Protein AF-A0A2U0S498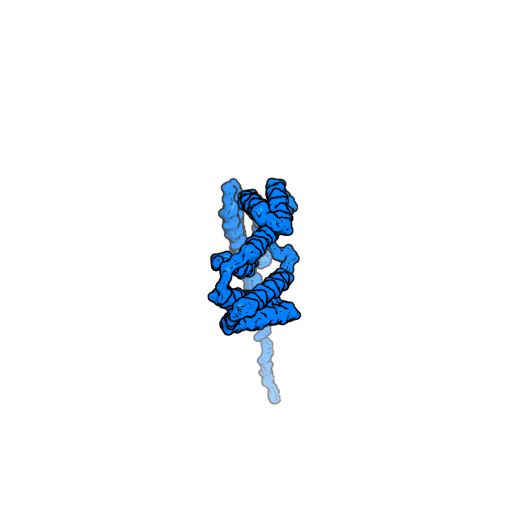-F1 (afdb_monomer_lite)

Foldseek 3Di:
DPPVCVVLVVVVVVLVPVPDDDDDDPDDDPLNVLLVLLVVLLVVLVVLLVVLVVLVVVCVVVVHDQDPLLVVLQVQLVVLSVVLVVCSVVSVSVSSNVSSVSSSVSSVSSVVSSVVRDPDDDDPVRVLVSLLVVLVVLLVVLVVVLVVQVVVLVVLVVVVDDSVVVVVLSVVLVVLSVQLVVCSVVSNSVSSVVSSVVSVVSVVVSVVVVVVSVLVVLLVVLVVVLVVLVVVLVVVLVCLVPDPQDDPVLSVQLNVLSVQLVVLSVVLVVCSVVSNSVSSVVSNVSSVVSNVRSVVSVVVSVVVVVVPPPDDDDDDDDDDDDDD

Secondary structure (DSSP, 8-state):
--HHHHHHHHHHHHHHGGG---S--SS--HHHHHHHHHHHHHHHHHHHHHHHHHHHHHHHHTTPPPPHHHHHHHHHHHHHHHHHHHHHHTT-HHHHHHHHHHHHHHHHHHHHHHHTT---PPPHHHHHHHHHHHHHHHHHHHHHHHHHHHHHHHHHHHTT---HHHHHHHHHHHHHHHHHHHHHHTT-HHHHHHHHHHHHHHHHHHHHHHHHHHHHHHHHHHHHHHHHHHHHHHHHHHHHHH-SSS-HHHHHHHHHHHHHHHHHHHHHHHHHHTT-HHHHHHHHHHHHHHHHHHHHHHHHHHHHHHHSTTS-------PPPP--

Sequence (324 aa):
MITKKVAITVLLALVLSTSFTVLNPTLATAPDLQKQKAETMLDIIEDNNMTVTLAFSRLCEQNLTVPDDAQTAYSQGLTHAKEAASLMDQEKFDEACIEAVDAMQKFEEALRLLDAVLPVEPTQTEVTAEQAISLKANITRALQYLERLENLTAKADAAGYNTVALETRLEEVKKHLETATRKLYALNFEGATEEFCVAKILLDELTQLFVRLSNLVTESNTERYLQEAELRVSAAKENIALSATLTPDAKEDAIRALNNSELSLANARDRMEDSNVDEAIEELEEAKKWEEESDRAIAAVNDTSTSVASTDENSIRAKPVASN

pLDDT: mean 82.05, std 19.42, range [29.2, 98.44]

Radius of gyration: 32.9 Å; chains: 1; bounding box: 69×43×120 Å

Structure (mmCIF, N/CA/C/O backbone):
data_AF-A0A2U0S498-F1
#
_entry.id   AF-A0A2U0S498-F1
#
loop_
_atom_site.group_PDB
_atom_site.id
_atom_site.type_symbol
_atom_site.label_atom_id
_atom_site.label_alt_id
_atom_site.label_comp_id
_atom_site.label_asym_id
_atom_site.label_entity_id
_atom_site.label_seq_id
_atom_site.pdbx_PDB_ins_code
_atom_site.Cartn_x
_atom_site.Cartn_y
_atom_site.Cartn_z
_atom_site.occupancy
_atom_site.B_iso_or_equiv
_atom_site.auth_seq_id
_atom_site.auth_comp_id
_atom_site.auth_asym_id
_atom_site.auth_atom_id
_atom_site.pdbx_PDB_model_num
ATOM 1 N N . MET A 1 1 ? 24.067 12.422 -19.869 1.00 39.03 1 MET A N 1
ATOM 2 C CA . MET A 1 1 ? 24.875 12.749 -18.664 1.00 39.03 1 MET A CA 1
ATOM 3 C C . MET A 1 1 ? 24.057 12.906 -17.375 1.00 39.03 1 MET A C 1
ATOM 5 O O . MET A 1 1 ? 24.593 12.616 -16.316 1.00 39.03 1 MET A O 1
ATOM 9 N N . ILE A 1 2 ? 22.782 13.323 -17.431 1.00 29.20 2 ILE A N 1
ATOM 10 C CA . ILE A 1 2 ? 21.896 13.433 -16.248 1.00 29.20 2 ILE A CA 1
ATOM 11 C C . ILE A 1 2 ? 21.135 12.116 -15.957 1.00 29.20 2 ILE A C 1
ATOM 13 O O . ILE A 1 2 ? 20.726 11.885 -14.829 1.00 29.20 2 ILE A O 1
ATOM 17 N N . THR A 1 3 ? 21.006 11.204 -16.927 1.00 36.28 3 THR A N 1
ATOM 18 C CA . THR A 1 3 ? 20.062 10.066 -16.891 1.00 36.28 3 THR A CA 1
ATOM 19 C C . THR A 1 3 ? 20.605 8.749 -16.323 1.00 36.28 3 THR A C 1
ATOM 21 O O . THR A 1 3 ? 19.871 8.089 -15.592 1.00 36.28 3 THR A O 1
ATOM 24 N N . LYS A 1 4 ? 21.891 8.410 -16.511 1.00 40.09 4 LYS A N 1
ATOM 25 C CA . LYS A 1 4 ? 22.512 7.236 -15.855 1.00 40.09 4 LYS A CA 1
ATOM 26 C C . LYS A 1 4 ? 22.493 7.334 -14.321 1.00 40.09 4 LYS A C 1
ATOM 28 O O . LYS A 1 4 ? 22.236 6.348 -13.640 1.00 40.09 4 LYS A O 1
ATOM 33 N N . LYS A 1 5 ? 22.660 8.553 -13.785 1.00 37.31 5 LYS A N 1
ATOM 34 C CA . LYS A 1 5 ? 22.490 8.853 -12.352 1.00 37.31 5 LYS A CA 1
ATOM 35 C C . LYS A 1 5 ? 21.058 8.592 -11.885 1.00 37.31 5 LYS A C 1
ATOM 37 O O . LYS A 1 5 ? 20.865 8.122 -10.775 1.00 37.31 5 LYS A O 1
ATOM 42 N N . VAL A 1 6 ? 20.051 8.846 -12.724 1.00 32.22 6 VAL A N 1
ATOM 43 C CA . VAL A 1 6 ? 18.638 8.648 -12.367 1.00 32.22 6 VAL A CA 1
ATOM 44 C C . VAL A 1 6 ? 18.292 7.163 -12.273 1.00 32.22 6 VAL A C 1
ATOM 46 O O . VAL A 1 6 ? 17.571 6.798 -11.360 1.00 32.22 6 VAL A O 1
ATOM 49 N N . ALA A 1 7 ? 18.832 6.287 -13.125 1.00 36.12 7 ALA A N 1
ATOM 50 C CA . ALA A 1 7 ? 18.521 4.854 -13.064 1.00 36.12 7 ALA A CA 1
ATOM 51 C C . ALA A 1 7 ? 19.013 4.187 -11.763 1.00 36.12 7 ALA A C 1
ATOM 53 O O . ALA A 1 7 ? 18.262 3.435 -11.143 1.00 36.12 7 ALA A O 1
ATOM 54 N N . ILE A 1 8 ? 20.227 4.523 -11.310 1.00 38.25 8 ILE A N 1
ATOM 55 C CA . ILE A 1 8 ? 20.822 3.960 -10.086 1.00 38.25 8 ILE A CA 1
ATOM 56 C C . ILE A 1 8 ? 20.278 4.657 -8.827 1.00 38.25 8 ILE A C 1
ATOM 58 O O . ILE A 1 8 ? 19.900 3.980 -7.874 1.00 38.25 8 ILE A O 1
ATOM 62 N N . THR A 1 9 ? 20.073 5.984 -8.857 1.00 35.44 9 THR A N 1
ATOM 63 C CA . THR A 1 9 ? 19.406 6.711 -7.752 1.00 35.44 9 THR A CA 1
ATOM 64 C C . THR A 1 9 ? 17.946 6.263 -7.574 1.00 35.44 9 THR A C 1
ATOM 66 O O . THR A 1 9 ? 17.457 6.197 -6.450 1.00 35.44 9 THR A O 1
ATOM 69 N N . VAL A 1 10 ? 17.239 5.904 -8.657 1.00 36.91 10 VAL A N 1
ATOM 70 C CA . VAL A 1 10 ? 15.873 5.347 -8.596 1.00 36.91 10 VAL A CA 1
ATOM 71 C C . VAL A 1 10 ? 15.870 3.914 -8.057 1.00 36.91 10 VAL A C 1
ATOM 73 O O . VAL A 1 10 ? 14.926 3.555 -7.359 1.00 36.91 10 VAL A O 1
ATOM 76 N N . LEU A 1 11 ? 16.913 3.113 -8.309 1.00 38.03 11 LEU A N 1
ATOM 77 C CA . LEU A 1 11 ? 17.064 1.779 -7.712 1.00 38.03 11 LEU A CA 1
ATOM 78 C C . LEU A 1 11 ? 17.371 1.861 -6.204 1.00 38.03 11 LEU A C 1
ATOM 80 O O . LEU A 1 11 ? 16.757 1.145 -5.417 1.00 38.03 11 LEU A O 1
ATOM 84 N N . LEU A 1 12 ? 18.235 2.795 -5.784 1.00 34.41 12 LEU A N 1
ATOM 85 C CA . LEU A 1 12 ? 18.514 3.075 -4.368 1.00 34.41 12 LEU A CA 1
ATOM 86 C C . LEU A 1 12 ? 17.274 3.631 -3.635 1.00 34.41 12 LEU A C 1
ATOM 88 O O . LEU A 1 12 ? 16.996 3.256 -2.496 1.00 34.41 12 LEU A O 1
ATOM 92 N N . ALA A 1 13 ? 16.477 4.479 -4.298 1.00 35.72 13 ALA A N 1
ATOM 93 C CA . ALA A 1 13 ? 15.193 4.956 -3.774 1.00 35.72 13 ALA A CA 1
ATOM 94 C C . ALA A 1 13 ? 14.126 3.843 -3.710 1.00 35.72 13 ALA A C 1
ATOM 96 O O . ALA A 1 13 ? 13.256 3.879 -2.838 1.00 35.72 13 ALA A O 1
ATOM 97 N N . LEU A 1 14 ? 14.204 2.826 -4.579 1.00 36.66 14 LEU A N 1
ATOM 98 C CA . LEU A 1 14 ? 13.355 1.628 -4.539 1.00 36.66 14 LEU A CA 1
ATOM 99 C C . LEU A 1 14 ? 13.600 0.807 -3.261 1.00 36.66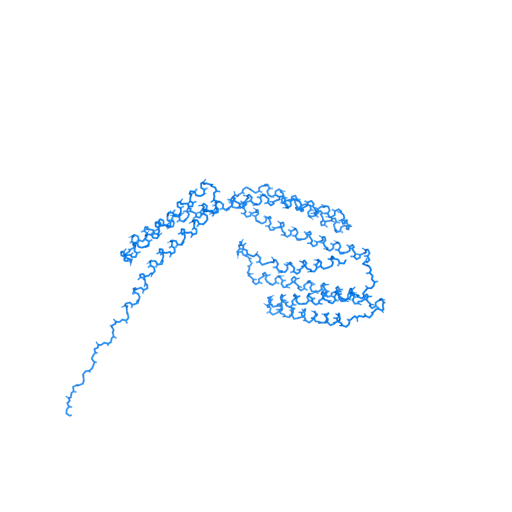 14 LEU A C 1
ATOM 101 O O . LEU A 1 14 ? 12.654 0.306 -2.666 1.00 36.66 14 LEU A O 1
ATOM 105 N N . VAL A 1 15 ? 14.855 0.723 -2.810 1.00 40.28 15 VAL A N 1
ATOM 106 C CA . VAL A 1 15 ? 15.252 -0.006 -1.592 1.00 40.28 15 VAL A CA 1
ATOM 107 C C . VAL A 1 15 ? 14.870 0.744 -0.309 1.00 40.28 15 VAL A C 1
ATOM 109 O O . VAL A 1 15 ? 14.542 0.118 0.698 1.00 40.28 15 VAL A O 1
ATOM 112 N N . LEU A 1 16 ? 14.876 2.081 -0.342 1.00 33.44 16 LEU A N 1
ATOM 113 C CA . LEU A 1 16 ? 14.523 2.931 0.805 1.00 33.44 16 LEU A CA 1
ATOM 114 C C . LEU A 1 16 ? 13.007 3.186 0.945 1.00 33.44 16 LEU A C 1
ATOM 116 O O . LEU A 1 16 ? 12.539 3.488 2.043 1.00 33.44 16 LEU A O 1
ATOM 120 N N . SER A 1 17 ? 12.224 3.046 -0.133 1.00 30.81 17 SER A N 1
ATOM 121 C CA . SER A 1 17 ? 10.770 3.306 -0.141 1.00 30.81 17 SER A CA 1
ATOM 122 C C . SER A 1 17 ? 9.892 2.100 0.219 1.00 30.81 17 SER A C 1
ATOM 124 O O . SER A 1 17 ? 8.685 2.262 0.393 1.00 30.81 17 SER A O 1
ATOM 126 N N . THR A 1 18 ? 10.463 0.910 0.435 1.00 41.03 18 THR A N 1
ATOM 127 C CA . THR A 1 18 ? 9.721 -0.262 0.948 1.00 41.03 18 THR A CA 1
ATOM 128 C C . THR A 1 18 ? 9.357 -0.168 2.439 1.00 41.03 18 THR A C 1
ATOM 130 O O . THR A 1 18 ? 8.841 -1.128 2.997 1.00 41.03 18 THR A O 1
ATOM 133 N N . SER A 1 19 ? 9.604 0.969 3.095 1.00 33.31 19 SER A N 1
ATOM 134 C CA . SER A 1 19 ? 9.416 1.153 4.544 1.00 33.31 19 SER A CA 1
ATOM 135 C C . SER A 1 19 ? 8.019 1.635 4.964 1.00 33.31 19 SER A C 1
ATOM 137 O O . SER A 1 19 ? 7.811 1.919 6.139 1.00 33.31 19 SER A O 1
ATOM 139 N N . PHE A 1 20 ? 7.043 1.723 4.057 1.00 33.81 20 PHE A N 1
ATOM 140 C CA . PHE A 1 20 ? 5.647 1.954 4.448 1.00 33.81 20 PHE A CA 1
ATOM 141 C C . PHE A 1 20 ? 4.868 0.639 4.475 1.00 33.81 20 PHE A C 1
ATOM 143 O O . PHE A 1 20 ? 4.153 0.286 3.541 1.00 33.81 20 PHE A O 1
ATOM 150 N N . THR A 1 21 ? 5.000 -0.080 5.588 1.00 32.50 21 THR A N 1
ATOM 151 C CA . THR A 1 21 ? 4.018 -1.074 6.025 1.00 32.50 21 THR A CA 1
ATOM 152 C C . THR A 1 21 ? 3.102 -0.432 7.056 1.00 32.50 21 THR A C 1
ATOM 154 O O . THR A 1 21 ? 3.460 -0.353 8.227 1.00 32.50 21 THR A O 1
ATOM 157 N N . VAL A 1 22 ? 1.901 -0.027 6.648 1.00 35.47 22 VAL A N 1
ATOM 158 C CA . VAL A 1 22 ? 0.740 -0.041 7.548 1.00 35.47 22 VAL A CA 1
ATOM 159 C C . VAL A 1 22 ? -0.468 -0.528 6.741 1.00 35.47 22 VAL A C 1
ATOM 161 O O . VAL A 1 22 ? -0.671 -0.077 5.618 1.00 35.47 22 VAL A O 1
ATOM 164 N N . LEU A 1 23 ? -1.238 -1.443 7.352 1.00 29.98 23 LEU A N 1
ATOM 165 C CA . LEU A 1 23 ? -2.542 -2.011 6.947 1.00 29.98 23 LEU A CA 1
ATOM 166 C C . LEU A 1 23 ? -2.568 -3.374 6.211 1.00 29.98 23 LEU A C 1
ATOM 168 O O . LEU A 1 23 ? -3.251 -3.532 5.204 1.00 29.98 23 LEU A O 1
ATOM 172 N N . ASN A 1 24 ? -1.884 -4.390 6.756 1.00 31.94 24 ASN A N 1
ATOM 173 C CA . ASN A 1 24 ? -2.473 -5.668 7.237 1.00 31.94 24 ASN A CA 1
ATOM 174 C C . ASN A 1 24 ? -1.390 -6.768 7.361 1.00 31.94 24 ASN A C 1
ATOM 176 O O . ASN A 1 24 ? -0.815 -7.156 6.346 1.00 31.94 24 ASN A O 1
ATOM 180 N N . PRO A 1 25 ? -1.123 -7.313 8.565 1.00 33.41 25 PRO A N 1
ATOM 181 C CA . PRO A 1 25 ? -0.009 -8.233 8.825 1.00 33.41 25 PRO A CA 1
ATOM 182 C C . PRO A 1 25 ? -0.313 -9.720 8.552 1.00 33.41 25 PRO A C 1
ATOM 184 O O . PRO A 1 25 ? 0.427 -10.595 8.996 1.00 33.41 25 PRO A O 1
ATOM 187 N N . THR A 1 26 ? -1.391 -10.062 7.853 1.00 39.69 26 THR A N 1
ATOM 188 C CA . THR A 1 26 ? -1.769 -11.464 7.638 1.00 39.69 26 THR A CA 1
ATOM 189 C C . THR A 1 26 ? -1.337 -11.952 6.254 1.00 39.69 26 THR A C 1
ATOM 191 O O . THR A 1 26 ? -2.038 -11.704 5.280 1.00 39.69 26 THR A O 1
ATOM 194 N N . LEU A 1 27 ? -0.196 -12.671 6.215 1.00 43.06 27 LEU A N 1
ATOM 195 C CA . LEU A 1 27 ? 0.190 -13.772 5.288 1.00 43.06 27 LEU A CA 1
ATOM 196 C C . LEU A 1 27 ? 1.609 -13.746 4.677 1.00 43.06 27 LEU A C 1
ATOM 198 O O . LEU A 1 27 ? 1.924 -14.629 3.887 1.00 43.06 27 LEU A O 1
ATOM 202 N N . ALA A 1 28 ? 2.508 -12.862 5.107 1.00 37.66 28 ALA A N 1
ATOM 203 C CA . ALA A 1 28 ? 3.949 -13.087 4.947 1.00 37.66 28 ALA A CA 1
ATOM 204 C C . ALA A 1 28 ? 4.609 -12.951 6.317 1.00 37.66 28 ALA A C 1
ATOM 206 O O . ALA A 1 28 ? 4.388 -11.957 7.012 1.00 37.66 28 ALA A O 1
ATOM 207 N N . THR A 1 29 ? 5.382 -13.952 6.740 1.00 45.72 29 THR A N 1
ATOM 208 C CA . THR A 1 29 ? 6.223 -13.752 7.919 1.00 45.72 29 THR A CA 1
ATOM 209 C C . THR A 1 29 ? 7.283 -12.707 7.551 1.00 45.72 29 THR A C 1
ATOM 211 O O . THR A 1 29 ? 7.778 -12.700 6.425 1.00 45.72 29 THR A O 1
ATOM 214 N N . ALA A 1 30 ? 7.620 -11.789 8.464 1.00 58.72 30 ALA A N 1
ATOM 215 C CA . ALA A 1 30 ? 8.668 -10.789 8.222 1.00 58.72 30 ALA A CA 1
ATOM 216 C C . ALA A 1 30 ? 9.989 -11.385 7.655 1.00 58.72 30 ALA A C 1
ATOM 218 O O . ALA A 1 30 ? 10.580 -10.747 6.782 1.00 58.72 30 ALA A O 1
ATOM 219 N N . PRO A 1 31 ? 10.416 -12.611 8.045 1.00 61.34 31 PRO A N 1
ATOM 220 C CA . PRO A 1 31 ? 11.555 -13.303 7.434 1.00 61.34 31 PRO A CA 1
ATOM 221 C C . PRO A 1 31 ? 11.426 -13.578 5.927 1.00 61.34 31 PRO A C 1
ATOM 223 O O . PRO A 1 31 ? 12.401 -13.394 5.202 1.00 61.34 31 PRO A O 1
ATOM 226 N N . ASP A 1 32 ? 10.247 -13.974 5.431 1.00 73.19 32 ASP A N 1
ATOM 227 C CA . ASP A 1 32 ? 10.050 -14.318 4.011 1.00 73.19 32 ASP A CA 1
ATOM 228 C C . ASP A 1 32 ? 10.176 -13.087 3.103 1.00 73.19 32 ASP A C 1
ATOM 230 O O . ASP A 1 32 ? 10.759 -13.150 2.019 1.00 73.19 32 ASP A O 1
ATOM 234 N N . LEU A 1 33 ? 9.677 -11.941 3.574 1.00 74.94 33 LEU A N 1
ATOM 235 C CA . LEU A 1 33 ? 9.781 -10.671 2.858 1.00 74.94 33 LEU A CA 1
ATOM 236 C C . LEU A 1 33 ? 11.234 -10.184 2.790 1.00 74.94 33 LEU A C 1
ATOM 238 O O . LEU A 1 33 ? 11.688 -9.707 1.747 1.00 74.94 33 LEU A O 1
ATOM 242 N N . GLN A 1 34 ? 11.972 -10.320 3.893 1.00 78.75 34 GLN A N 1
ATOM 243 C CA . GLN A 1 34 ? 13.364 -9.888 3.960 1.00 78.75 34 GLN A CA 1
ATOM 244 C C . GLN A 1 34 ? 14.276 -10.771 3.103 1.00 78.75 34 GLN A C 1
ATOM 246 O O . GLN A 1 34 ? 15.168 -10.263 2.424 1.00 78.75 34 GLN A O 1
ATOM 251 N N . LYS A 1 35 ? 14.005 -12.078 3.066 1.00 88.31 35 LYS A N 1
ATOM 252 C CA . LYS A 1 35 ? 14.680 -13.020 2.174 1.00 88.31 35 LYS A CA 1
ATOM 253 C C . LYS A 1 35 ? 14.485 -12.647 0.704 1.00 88.31 35 LYS A C 1
ATOM 255 O O . LYS A 1 35 ? 15.463 -12.492 -0.020 1.00 88.31 35 LYS A O 1
ATOM 260 N N . GLN A 1 36 ? 13.239 -12.434 0.277 1.00 80.94 36 GLN A N 1
ATOM 261 C CA . GLN A 1 36 ? 12.925 -12.059 -1.106 1.00 80.94 36 GLN A CA 1
ATOM 262 C C . GLN A 1 36 ? 13.606 -10.741 -1.514 1.00 80.94 36 GLN A C 1
ATOM 264 O O . GLN A 1 36 ? 14.081 -10.584 -2.643 1.00 80.94 36 GLN A O 1
ATOM 269 N N . LYS A 1 37 ? 13.671 -9.783 -0.582 1.00 82.81 37 LYS A N 1
ATOM 270 C CA . LYS A 1 37 ? 14.386 -8.520 -0.774 1.00 82.81 37 LYS A CA 1
ATOM 271 C C . LYS A 1 37 ? 15.884 -8.752 -0.999 1.00 82.81 37 LYS A C 1
ATOM 273 O O . LYS A 1 37 ? 16.429 -8.192 -1.947 1.00 82.81 37 LYS A O 1
ATOM 278 N N . ALA A 1 38 ? 16.522 -9.581 -0.175 1.00 87.06 38 ALA A N 1
ATOM 279 C CA . ALA A 1 38 ? 17.940 -9.911 -0.305 1.00 87.06 38 ALA A CA 1
ATOM 280 C C . ALA A 1 38 ? 18.253 -10.646 -1.625 1.00 87.06 38 ALA A C 1
ATOM 282 O O . ALA A 1 38 ? 19.204 -10.272 -2.308 1.00 87.06 38 ALA A O 1
ATOM 283 N N . GLU A 1 39 ? 17.419 -11.608 -2.041 1.00 86.44 39 GLU A N 1
ATOM 284 C CA . GLU A 1 39 ? 17.550 -12.307 -3.337 1.00 86.44 39 GLU A CA 1
ATOM 285 C C . GLU A 1 39 ? 17.520 -11.321 -4.507 1.00 86.44 39 GLU A C 1
ATOM 287 O O . GLU A 1 39 ? 18.426 -11.296 -5.337 1.00 86.44 39 GLU A O 1
ATOM 292 N N . THR A 1 40 ? 16.529 -10.426 -4.508 1.00 81.00 40 THR A N 1
ATOM 293 C CA . THR A 1 40 ? 16.389 -9.399 -5.550 1.00 81.00 40 THR A CA 1
ATOM 294 C C . THR A 1 40 ? 17.627 -8.499 -5.627 1.00 81.00 40 THR A C 1
ATOM 296 O O . THR A 1 40 ? 18.033 -8.077 -6.709 1.00 81.00 40 THR A O 1
ATOM 299 N N . MET A 1 41 ? 18.240 -8.174 -4.485 1.00 87.44 41 MET A N 1
ATOM 300 C CA . MET A 1 41 ? 19.448 -7.351 -4.456 1.00 87.44 41 MET A CA 1
ATOM 301 C C . MET A 1 41 ? 20.677 -8.077 -5.009 1.00 87.44 41 MET A C 1
ATOM 303 O O . MET A 1 41 ? 21.496 -7.437 -5.669 1.00 87.44 41 MET A O 1
ATOM 307 N N . LEU A 1 42 ? 20.812 -9.383 -4.772 1.00 88.25 42 LEU A N 1
ATOM 308 C CA . LEU A 1 42 ? 21.915 -10.172 -5.323 1.00 88.25 42 LEU A CA 1
ATOM 309 C C . LEU A 1 42 ? 21.842 -10.258 -6.853 1.00 88.25 42 LEU A C 1
ATOM 311 O O . LEU A 1 42 ? 22.867 -10.063 -7.508 1.00 88.25 42 LEU A O 1
ATOM 315 N N . ASP A 1 43 ? 20.645 -10.422 -7.419 1.00 81.06 43 ASP A N 1
ATOM 316 C CA . ASP A 1 43 ? 20.446 -10.399 -8.875 1.00 81.06 43 ASP A CA 1
ATOM 317 C C . ASP A 1 43 ? 20.912 -9.060 -9.483 1.00 81.06 43 ASP A C 1
ATOM 319 O O . ASP A 1 43 ? 21.637 -9.014 -10.478 1.00 81.06 43 ASP A O 1
ATOM 323 N N . ILE A 1 44 ? 20.567 -7.939 -8.837 1.00 81.69 44 ILE A N 1
ATOM 324 C CA . ILE A 1 44 ? 20.985 -6.594 -9.269 1.00 81.69 44 ILE A CA 1
ATOM 325 C C . ILE A 1 44 ? 22.513 -6.427 -9.204 1.00 81.69 44 ILE A C 1
ATOM 327 O O . ILE A 1 44 ? 23.114 -5.757 -10.049 1.00 81.69 44 ILE A O 1
ATOM 331 N N . ILE A 1 45 ? 23.160 -6.994 -8.185 1.00 89.00 45 ILE A N 1
ATOM 332 C CA . ILE A 1 45 ? 24.619 -6.943 -8.028 1.00 89.00 45 ILE A CA 1
ATOM 333 C C . ILE A 1 45 ? 25.315 -7.667 -9.175 1.00 89.00 45 ILE A C 1
ATOM 335 O O . ILE A 1 45 ? 26.319 -7.156 -9.676 1.00 89.00 45 ILE A O 1
ATOM 339 N N . GLU A 1 46 ? 24.794 -8.815 -9.609 1.00 83.62 46 GLU A N 1
ATOM 340 C CA . GLU A 1 46 ? 25.344 -9.565 -10.740 1.00 83.62 46 GLU A CA 1
ATOM 341 C C . GLU A 1 46 ? 25.275 -8.748 -12.042 1.00 83.62 46 GLU A C 1
ATOM 343 O O . GLU A 1 46 ? 26.283 -8.611 -12.747 1.00 83.62 46 GLU A O 1
ATOM 348 N N . ASP A 1 47 ? 24.138 -8.097 -12.300 1.00 77.38 47 ASP A N 1
ATOM 349 C CA . ASP A 1 47 ? 23.954 -7.196 -13.444 1.00 77.38 47 ASP A CA 1
ATOM 350 C C . ASP A 1 47 ? 24.908 -5.984 -13.399 1.00 77.38 47 ASP A C 1
ATOM 352 O O . ASP A 1 47 ? 25.540 -5.616 -14.403 1.00 77.38 47 ASP A O 1
ATOM 356 N N . ASN A 1 48 ? 25.063 -5.363 -12.226 1.00 80.38 48 ASN A N 1
ATOM 357 C CA . ASN A 1 48 ? 25.976 -4.233 -12.035 1.00 80.38 48 ASN A CA 1
ATOM 358 C C . ASN A 1 48 ? 27.438 -4.648 -12.246 1.00 80.38 48 ASN A C 1
ATOM 360 O O . ASN A 1 48 ? 28.191 -3.949 -12.930 1.00 80.38 48 ASN A O 1
ATOM 364 N N . ASN A 1 49 ? 27.833 -5.805 -11.715 1.00 86.94 49 ASN A N 1
ATOM 365 C CA . ASN A 1 49 ? 29.161 -6.382 -11.897 1.00 86.94 49 ASN A CA 1
ATOM 366 C C . ASN A 1 49 ? 29.477 -6.623 -13.386 1.00 86.94 49 ASN A C 1
ATOM 368 O O . ASN A 1 49 ? 30.541 -6.231 -13.883 1.00 86.94 49 ASN A O 1
ATOM 372 N N . MET A 1 50 ? 28.526 -7.204 -14.124 1.00 79.38 50 MET A N 1
ATOM 373 C CA . MET A 1 50 ? 28.642 -7.398 -15.571 1.00 79.38 50 MET A CA 1
ATOM 374 C C . MET A 1 50 ? 28.834 -6.060 -16.297 1.00 79.38 50 MET A C 1
ATOM 376 O O . MET A 1 50 ? 29.719 -5.921 -17.144 1.00 79.38 50 MET A O 1
ATOM 380 N N . THR A 1 51 ? 28.057 -5.044 -15.923 1.00 79.12 51 THR A N 1
ATOM 381 C CA . THR A 1 51 ? 28.127 -3.703 -16.520 1.00 79.12 51 THR A CA 1
ATOM 382 C C . THR A 1 51 ? 29.495 -3.050 -16.306 1.00 79.12 51 THR A C 1
ATOM 384 O O . THR A 1 51 ? 30.083 -2.518 -17.253 1.00 79.12 51 THR A O 1
ATOM 387 N N . VAL A 1 52 ? 30.046 -3.129 -15.090 1.00 84.06 52 VAL A N 1
ATOM 388 C CA . VAL A 1 52 ? 31.390 -2.612 -14.781 1.00 84.06 52 VAL A CA 1
ATOM 389 C C . VAL A 1 52 ? 32.457 -3.363 -15.589 1.00 84.06 52 VAL A C 1
ATOM 391 O O . VAL A 1 52 ? 33.347 -2.745 -16.175 1.00 84.06 52 VAL A O 1
ATOM 394 N N . THR A 1 53 ? 32.339 -4.689 -15.694 1.00 86.06 53 THR A N 1
ATOM 395 C CA . THR A 1 53 ? 33.265 -5.536 -16.466 1.00 86.06 53 THR A CA 1
ATOM 396 C C . THR A 1 53 ? 33.272 -5.175 -17.957 1.00 86.06 53 THR A C 1
ATOM 398 O O . THR A 1 53 ? 34.337 -5.082 -18.579 1.00 86.06 53 THR A O 1
ATOM 401 N N . LEU A 1 54 ? 32.100 -4.903 -18.538 1.00 80.00 54 LEU A N 1
ATOM 402 C CA . LEU A 1 54 ? 31.983 -4.424 -19.918 1.00 80.00 54 LEU A CA 1
ATOM 403 C C . LEU A 1 54 ? 32.632 -3.045 -20.103 1.00 80.00 54 LEU A C 1
ATOM 405 O O . LEU A 1 54 ? 33.302 -2.815 -21.111 1.00 80.00 54 LEU A O 1
ATOM 409 N N . ALA A 1 55 ? 32.486 -2.137 -19.133 1.00 82.75 55 ALA A N 1
ATOM 410 C CA . ALA A 1 55 ? 33.122 -0.821 -19.177 1.00 82.75 55 ALA A CA 1
ATOM 411 C C . ALA A 1 55 ? 34.660 -0.916 -19.136 1.00 82.75 55 ALA A C 1
ATOM 413 O O . ALA A 1 55 ? 35.329 -0.266 -19.942 1.00 82.75 55 ALA A O 1
ATOM 414 N N . PHE A 1 56 ? 35.225 -1.777 -18.280 1.00 86.06 56 PHE A N 1
ATOM 415 C CA . PHE A 1 56 ? 36.666 -2.067 -18.300 1.00 86.06 56 PHE A CA 1
ATOM 416 C C . PHE A 1 56 ? 37.120 -2.643 -19.647 1.00 86.06 56 PHE A C 1
ATOM 418 O O . PHE A 1 56 ? 38.117 -2.184 -20.203 1.00 86.06 56 PHE A O 1
ATOM 425 N N . SER A 1 57 ? 36.373 -3.603 -20.202 1.00 82.88 57 SER A N 1
ATOM 426 C CA . SER A 1 57 ? 36.704 -4.234 -21.490 1.00 82.88 57 SER A CA 1
ATOM 427 C C . SER A 1 57 ? 36.784 -3.205 -22.622 1.00 82.88 57 SER A C 1
ATOM 429 O O . SER A 1 57 ? 37.722 -3.225 -23.414 1.00 82.88 57 SER A O 1
ATOM 431 N N . ARG A 1 58 ? 35.862 -2.235 -22.649 1.00 79.56 58 ARG A N 1
ATOM 432 C CA . ARG A 1 58 ? 35.853 -1.151 -23.645 1.00 79.56 58 ARG A CA 1
ATOM 433 C C . ARG A 1 58 ? 37.059 -0.227 -23.541 1.00 79.56 58 ARG A C 1
ATOM 435 O O . ARG A 1 58 ? 37.599 0.171 -24.570 1.00 79.56 58 ARG A O 1
ATOM 442 N N . LEU A 1 59 ? 37.497 0.115 -22.327 1.00 83.56 59 LEU A N 1
ATOM 443 C CA . LEU A 1 59 ? 38.730 0.889 -22.146 1.00 83.56 59 LEU A CA 1
ATOM 444 C C . LEU A 1 59 ? 39.929 0.131 -22.719 1.00 83.56 59 LEU A C 1
ATOM 446 O O . LEU A 1 59 ? 40.719 0.714 -23.460 1.00 83.56 59 LEU A O 1
ATOM 450 N N . CYS A 1 60 ? 40.019 -1.175 -22.450 1.00 83.44 60 CYS A N 1
ATOM 451 C CA . CYS A 1 60 ? 41.069 -2.022 -23.008 1.00 83.44 60 CYS A CA 1
ATOM 452 C C . CYS A 1 60 ? 41.028 -2.068 -24.544 1.00 83.44 60 CYS A C 1
ATOM 454 O O . CYS A 1 60 ? 42.066 -1.890 -25.177 1.00 83.44 60 CYS A O 1
ATOM 456 N N . GLU A 1 61 ? 39.851 -2.244 -25.154 1.00 83.31 61 GLU A N 1
ATOM 457 C CA . GLU A 1 61 ? 39.676 -2.226 -26.617 1.00 83.31 61 GLU A CA 1
ATOM 458 C C . GLU A 1 61 ? 40.115 -0.894 -27.246 1.00 83.31 61 GLU A C 1
ATOM 460 O O . GLU A 1 61 ? 40.685 -0.870 -28.338 1.00 83.31 61 GLU A O 1
ATOM 465 N N . GLN A 1 62 ? 39.895 0.217 -26.540 1.00 81.69 62 GLN A N 1
ATOM 466 C CA . GLN A 1 62 ? 40.299 1.557 -26.968 1.00 81.69 62 GLN A CA 1
ATOM 467 C C . GLN A 1 62 ? 41.764 1.889 -26.635 1.00 81.69 62 GLN A C 1
ATOM 469 O O . GLN A 1 62 ? 42.220 2.993 -26.928 1.00 81.69 62 GLN A O 1
ATOM 474 N N . ASN A 1 63 ? 42.522 0.942 -26.068 1.00 84.94 63 ASN A N 1
ATOM 475 C CA . ASN A 1 63 ? 43.887 1.139 -25.567 1.00 84.94 63 ASN A CA 1
ATOM 476 C C . ASN A 1 63 ? 43.998 2.284 -24.544 1.00 84.94 63 ASN A C 1
ATOM 478 O O . ASN A 1 63 ? 45.010 2.984 -24.481 1.00 84.94 63 ASN A O 1
ATOM 482 N N . LEU A 1 64 ? 42.945 2.485 -23.753 1.00 85.25 64 LEU A N 1
ATOM 483 C CA . LEU A 1 64 ? 42.895 3.469 -22.682 1.00 85.25 64 LEU A CA 1
ATOM 484 C C . LEU A 1 64 ? 43.271 2.821 -21.353 1.00 85.25 64 LEU A C 1
ATOM 486 O O . LEU A 1 64 ? 42.888 1.689 -21.051 1.00 85.25 64 LEU A O 1
ATOM 490 N N . THR A 1 65 ? 44.019 3.562 -20.540 1.00 89.25 65 THR A N 1
ATOM 491 C CA . THR A 1 65 ? 44.400 3.115 -19.203 1.00 89.25 65 THR A CA 1
ATOM 492 C C . THR A 1 65 ? 43.194 3.167 -18.275 1.00 89.25 65 THR A C 1
ATOM 494 O O . THR A 1 65 ? 42.532 4.198 -18.147 1.00 89.25 65 THR A O 1
ATOM 497 N N . VAL A 1 66 ? 42.933 2.052 -17.602 1.00 89.38 66 VAL A N 1
ATOM 498 C CA . VAL A 1 66 ? 41.930 1.967 -16.544 1.00 89.38 66 VAL A CA 1
ATOM 499 C C . VAL A 1 66 ? 42.398 2.777 -15.325 1.00 89.38 66 VAL A C 1
ATOM 501 O O . VAL A 1 66 ? 43.530 2.575 -14.890 1.00 89.38 66 VAL A O 1
ATOM 504 N N . PRO A 1 67 ? 41.570 3.665 -14.745 1.00 93.44 67 PRO A N 1
ATOM 505 C CA . PRO A 1 67 ? 41.932 4.386 -13.528 1.00 93.44 67 PRO A CA 1
ATOM 506 C C . PRO A 1 67 ? 42.060 3.442 -12.326 1.00 93.44 67 PRO A C 1
ATOM 508 O O . PRO A 1 67 ? 41.144 2.661 -12.055 1.00 93.44 67 PRO A O 1
ATOM 511 N N . ASP A 1 68 ? 43.143 3.574 -11.557 1.00 94.69 68 ASP A N 1
ATOM 512 C CA . ASP A 1 68 ? 43.390 2.767 -10.351 1.00 94.69 68 ASP A CA 1
ATOM 513 C C . ASP A 1 68 ? 42.250 2.894 -9.322 1.00 94.69 68 ASP A C 1
ATOM 515 O O . ASP A 1 68 ? 41.837 1.908 -8.703 1.00 94.69 68 ASP A O 1
ATOM 519 N N . ASP A 1 69 ? 41.671 4.092 -9.190 1.00 93.94 69 ASP A N 1
ATOM 520 C CA . ASP A 1 69 ? 40.529 4.346 -8.305 1.00 93.94 69 ASP A CA 1
ATOM 521 C C . ASP A 1 69 ? 39.286 3.549 -8.736 1.00 93.94 69 ASP A C 1
ATOM 523 O O . ASP A 1 69 ? 38.555 3.026 -7.894 1.00 93.94 69 ASP A O 1
ATOM 527 N N . ALA A 1 70 ? 39.058 3.396 -10.047 1.00 93.06 70 ALA A N 1
ATOM 528 C CA . ALA A 1 70 ? 37.936 2.615 -10.568 1.00 93.06 70 ALA A CA 1
ATOM 529 C C . ALA A 1 70 ? 38.128 1.120 -10.292 1.00 93.06 70 ALA A C 1
ATOM 531 O O . ALA A 1 70 ? 37.186 0.426 -9.908 1.00 93.06 70 ALA A O 1
ATOM 532 N N . GLN A 1 71 ? 39.359 0.625 -10.447 1.00 95.00 71 GLN A N 1
ATOM 533 C CA . GLN A 1 71 ? 39.710 -0.759 -10.134 1.00 95.00 71 GLN A CA 1
ATOM 534 C C . GLN A 1 71 ? 39.594 -1.051 -8.632 1.00 95.00 71 GLN A C 1
ATOM 536 O O . GLN A 1 71 ? 39.129 -2.125 -8.236 1.00 95.00 71 GLN A O 1
ATOM 541 N N . THR A 1 72 ? 39.957 -0.077 -7.796 1.00 97.50 72 THR A N 1
ATOM 542 C CA . THR A 1 72 ? 39.802 -0.145 -6.339 1.00 97.50 72 THR A CA 1
ATOM 543 C C . THR A 1 72 ? 38.328 -0.205 -5.946 1.00 97.50 72 THR A C 1
ATOM 545 O O . THR A 1 72 ? 37.936 -1.120 -5.221 1.00 97.50 72 THR A O 1
ATOM 548 N N . ALA A 1 73 ? 37.497 0.704 -6.465 1.00 96.06 73 ALA A N 1
ATOM 549 C CA . ALA A 1 73 ? 36.058 0.714 -6.207 1.00 96.06 73 ALA A CA 1
ATOM 550 C C . ALA A 1 73 ? 35.389 -0.593 -6.666 1.00 96.06 73 ALA A C 1
ATOM 552 O O . ALA A 1 73 ? 34.640 -1.202 -5.908 1.00 96.06 73 ALA A O 1
ATOM 553 N N . TYR A 1 74 ? 35.735 -1.100 -7.852 1.00 96.88 74 TYR A N 1
ATOM 554 C CA . TYR A 1 74 ? 35.235 -2.388 -8.336 1.00 96.88 74 TYR A CA 1
ATOM 555 C C . TYR A 1 74 ? 35.623 -3.558 -7.418 1.00 96.88 74 TYR A C 1
ATOM 557 O O . TYR A 1 74 ? 34.786 -4.395 -7.084 1.00 96.88 74 TYR A O 1
ATOM 565 N N . SER A 1 75 ? 36.875 -3.597 -6.956 1.00 97.75 75 SER A N 1
ATOM 566 C CA . SER A 1 75 ? 37.358 -4.647 -6.048 1.00 97.75 75 SER A CA 1
ATOM 567 C C . SER A 1 75 ? 36.661 -4.603 -4.683 1.00 97.75 75 SER A C 1
ATOM 569 O O . SER A 1 75 ? 36.350 -5.649 -4.109 1.00 97.75 75 SER A O 1
ATOM 571 N N . GLN A 1 76 ? 36.378 -3.400 -4.174 1.00 97.31 76 GLN A N 1
ATOM 572 C CA . GLN A 1 76 ? 35.560 -3.202 -2.974 1.00 97.31 76 GLN A CA 1
ATOM 573 C C . GLN A 1 76 ? 34.129 -3.702 -3.205 1.00 97.31 76 GLN A C 1
ATOM 575 O O . GLN A 1 76 ? 33.629 -4.482 -2.400 1.00 97.31 76 GLN A O 1
ATOM 580 N N . GLY A 1 77 ? 33.511 -3.355 -4.339 1.00 96.88 77 GLY A N 1
ATOM 581 C CA . GLY A 1 77 ? 32.174 -3.833 -4.703 1.00 96.88 77 GLY A CA 1
ATOM 582 C C . GLY A 1 77 ? 32.082 -5.358 -4.779 1.00 96.88 77 GLY A C 1
ATOM 583 O O . GLY A 1 77 ? 31.167 -5.946 -4.213 1.00 96.88 77 GLY A O 1
ATOM 584 N N . LEU A 1 78 ? 33.082 -6.026 -5.367 1.00 97.50 78 LEU A N 1
ATOM 585 C CA . LEU A 1 78 ? 33.170 -7.492 -5.379 1.00 97.50 78 LEU A CA 1
ATOM 586 C C . LEU A 1 78 ? 33.321 -8.102 -3.979 1.00 97.50 78 LEU A C 1
ATOM 588 O O . LEU A 1 78 ? 32.907 -9.240 -3.765 1.00 97.50 78 LEU A O 1
ATOM 592 N N . THR A 1 79 ? 33.955 -7.389 -3.049 1.00 98.19 79 THR A N 1
ATOM 593 C CA . THR A 1 79 ? 34.121 -7.852 -1.664 1.00 98.19 79 THR A CA 1
ATOM 594 C C . THR A 1 79 ? 32.779 -7.825 -0.941 1.00 98.19 79 THR A C 1
ATOM 596 O O . THR A 1 79 ? 32.356 -8.859 -0.431 1.00 98.19 79 THR A O 1
ATOM 599 N N . HIS A 1 80 ? 32.073 -6.696 -1.004 1.00 97.69 80 HIS A N 1
ATOM 600 C CA . HIS A 1 80 ? 30.729 -6.546 -0.444 1.00 97.69 80 HIS A CA 1
ATOM 601 C C . HIS A 1 80 ? 29.722 -7.515 -1.086 1.00 97.69 80 HIS A C 1
ATOM 603 O O . HIS A 1 80 ? 28.964 -8.176 -0.390 1.00 97.69 80 HIS A O 1
ATOM 609 N N . ALA A 1 81 ? 29.773 -7.705 -2.410 1.00 96.69 81 ALA A N 1
ATOM 610 C CA . ALA A 1 81 ? 28.911 -8.656 -3.118 1.00 96.69 81 ALA A CA 1
ATOM 611 C C . ALA A 1 81 ? 29.079 -10.102 -2.617 1.00 96.69 81 ALA A C 1
ATOM 613 O O . ALA A 1 81 ? 28.103 -10.835 -2.460 1.00 96.69 81 ALA A O 1
ATOM 614 N N . LYS A 1 82 ? 30.325 -10.519 -2.355 1.00 97.94 82 LYS A N 1
ATOM 615 C CA . LYS A 1 82 ? 30.624 -11.846 -1.798 1.00 97.94 82 LYS A CA 1
ATOM 616 C C . LYS A 1 82 ? 30.143 -11.979 -0.360 1.00 97.94 82 LYS A C 1
ATOM 618 O O . LYS A 1 82 ? 29.636 -13.039 -0.001 1.00 97.94 82 LYS A O 1
ATOM 623 N N . GLU A 1 83 ? 30.300 -10.931 0.444 1.00 97.50 83 GLU A N 1
ATOM 624 C CA . GLU A 1 83 ? 29.815 -10.931 1.823 1.00 97.50 83 GLU A CA 1
ATOM 625 C C . GLU A 1 83 ? 28.283 -10.985 1.865 1.00 97.50 83 GLU A C 1
ATOM 627 O O . GLU A 1 83 ? 27.727 -11.809 2.584 1.00 97.50 83 GLU A O 1
ATOM 632 N N . ALA A 1 84 ? 27.596 -10.223 1.008 1.00 96.25 84 ALA A N 1
ATOM 633 C CA . ALA A 1 84 ? 26.144 -10.276 0.860 1.00 96.25 84 ALA A CA 1
ATOM 634 C C . ALA A 1 84 ? 25.645 -11.694 0.524 1.00 96.25 84 ALA A C 1
ATOM 636 O O . ALA A 1 84 ? 24.723 -12.191 1.169 1.00 96.25 84 ALA A O 1
ATOM 637 N N . ALA A 1 85 ? 26.285 -12.380 -0.432 1.00 96.88 85 ALA A N 1
ATOM 638 C CA . ALA A 1 85 ? 25.950 -13.765 -0.775 1.00 96.88 85 ALA A CA 1
ATOM 639 C C . ALA A 1 85 ? 26.229 -14.743 0.387 1.00 96.88 85 ALA A C 1
ATOM 641 O O . ALA A 1 85 ? 25.412 -15.610 0.685 1.00 96.88 85 ALA A O 1
ATOM 642 N N . SER A 1 86 ? 27.345 -14.568 1.099 1.00 97.94 86 SER A N 1
ATOM 643 C CA . SER A 1 86 ? 27.689 -15.368 2.285 1.00 97.94 86 SER A CA 1
ATOM 644 C C . SER A 1 86 ? 26.681 -15.191 3.429 1.00 97.94 86 SER A C 1
ATOM 646 O O . SER A 1 86 ? 26.328 -16.155 4.109 1.00 97.94 86 SER A O 1
ATOM 648 N N . LEU A 1 87 ? 26.204 -13.965 3.658 1.00 97.25 87 LEU A N 1
ATOM 649 C CA . LEU A 1 87 ? 25.188 -13.654 4.666 1.00 97.25 87 LEU A CA 1
ATOM 650 C C . LEU A 1 87 ? 23.815 -14.205 4.275 1.00 97.25 87 LEU A C 1
ATOM 652 O O . LEU A 1 87 ? 23.085 -14.690 5.140 1.00 97.25 87 LEU A O 1
ATOM 656 N N . MET A 1 88 ? 23.499 -14.203 2.978 1.00 94.94 88 MET A N 1
ATOM 657 C CA . MET A 1 88 ? 22.306 -14.846 2.433 1.00 94.94 88 MET A CA 1
ATOM 658 C C . MET A 1 88 ? 22.290 -16.354 2.731 1.00 94.94 88 MET A C 1
ATOM 660 O O . MET A 1 88 ? 21.293 -16.861 3.246 1.00 94.94 88 MET A O 1
ATOM 664 N N . ASP A 1 89 ? 23.409 -17.053 2.504 1.00 96.00 89 ASP A N 1
ATOM 665 C CA . ASP A 1 89 ? 23.566 -18.484 2.821 1.00 96.00 89 ASP A CA 1
ATOM 666 C C . ASP A 1 89 ? 23.466 -18.782 4.332 1.00 96.00 89 ASP A C 1
ATOM 668 O O . ASP A 1 89 ? 23.146 -19.900 4.738 1.00 96.00 89 ASP A O 1
ATOM 672 N N . GLN A 1 90 ? 23.734 -17.781 5.179 1.00 96.88 90 GLN A N 1
ATOM 673 C CA . GLN A 1 90 ? 23.607 -17.849 6.640 1.00 96.88 90 GLN A CA 1
ATOM 674 C C . GLN A 1 90 ? 22.219 -17.434 7.157 1.00 96.88 90 GLN A C 1
ATOM 676 O O . GLN A 1 90 ? 22.044 -17.332 8.372 1.00 96.88 90 GLN A O 1
ATOM 681 N N . GLU A 1 91 ? 21.261 -17.157 6.268 1.00 94.94 91 GLU A N 1
ATOM 682 C CA . GLU A 1 91 ? 19.919 -16.645 6.593 1.00 94.94 91 GLU A CA 1
ATOM 683 C C . GLU A 1 91 ? 19.926 -15.294 7.348 1.00 94.94 91 GLU A C 1
ATOM 685 O O . GLU A 1 91 ? 18.976 -14.941 8.047 1.00 94.94 91 GLU A O 1
ATOM 690 N N . LYS A 1 92 ? 20.994 -14.501 7.186 1.00 95.19 92 LYS A N 1
ATOM 691 C CA . LYS A 1 92 ? 21.157 -13.151 7.758 1.00 95.19 92 LYS A CA 1
ATOM 692 C C . LYS A 1 92 ? 20.722 -12.086 6.752 1.00 95.19 92 LYS A C 1
ATOM 694 O O . LYS A 1 92 ? 21.541 -11.380 6.163 1.00 95.19 92 LYS A O 1
ATOM 699 N N . PHE A 1 93 ? 19.419 -12.034 6.483 1.00 93.12 93 PHE A N 1
ATOM 700 C CA . PHE A 1 93 ? 18.871 -11.275 5.352 1.00 93.12 93 PHE A CA 1
ATOM 701 C C . PHE A 1 93 ? 18.983 -9.750 5.500 1.00 93.12 93 PHE A C 1
ATOM 703 O O . PHE A 1 93 ? 19.106 -9.049 4.495 1.00 93.12 93 PHE A O 1
ATOM 710 N N . ASP A 1 94 ? 18.945 -9.216 6.723 1.00 90.06 94 ASP A N 1
ATOM 711 C CA . ASP A 1 94 ? 19.116 -7.778 6.967 1.00 90.06 94 ASP A CA 1
ATOM 712 C C . ASP A 1 94 ? 20.550 -7.334 6.668 1.00 90.06 94 ASP A C 1
ATOM 714 O O . ASP A 1 94 ? 20.767 -6.378 5.922 1.00 90.06 94 ASP A O 1
ATOM 718 N N . GLU A 1 95 ? 21.533 -8.067 7.184 1.00 93.38 95 GLU A N 1
ATOM 719 C CA . GLU A 1 95 ? 22.948 -7.805 6.947 1.00 93.38 95 GLU A CA 1
ATOM 720 C C . GLU A 1 95 ? 23.319 -8.036 5.478 1.00 93.38 95 GLU A C 1
ATOM 722 O O . GLU A 1 95 ? 24.050 -7.231 4.899 1.00 93.38 95 GLU A O 1
ATOM 727 N N . ALA A 1 96 ? 22.756 -9.071 4.843 1.00 93.31 96 ALA A N 1
ATOM 728 C CA . ALA A 1 96 ? 22.923 -9.307 3.411 1.00 93.31 96 ALA A CA 1
ATOM 729 C C . ALA A 1 96 ? 22.435 -8.111 2.577 1.00 93.31 96 ALA A C 1
ATOM 731 O O . ALA A 1 96 ? 23.102 -7.718 1.623 1.00 93.31 96 ALA A O 1
ATOM 732 N N . CYS A 1 97 ? 21.309 -7.490 2.954 1.00 86.94 97 CYS A N 1
ATOM 733 C CA . CYS A 1 97 ? 20.808 -6.292 2.277 1.00 86.94 97 CYS A CA 1
ATOM 734 C C . CYS A 1 97 ? 21.748 -5.086 2.433 1.00 86.94 97 CYS A C 1
ATOM 736 O O . CYS A 1 97 ? 21.890 -4.304 1.494 1.00 86.94 97 CYS A O 1
ATOM 738 N N . ILE A 1 98 ? 22.375 -4.912 3.602 1.00 91.69 98 ILE A N 1
ATOM 739 C CA . ILE A 1 98 ? 23.320 -3.811 3.852 1.00 91.69 98 ILE A CA 1
ATOM 740 C C . ILE A 1 98 ? 24.555 -3.968 2.960 1.00 91.69 98 ILE A C 1
ATOM 742 O O . ILE A 1 98 ? 24.865 -3.069 2.179 1.00 91.69 98 ILE A O 1
ATOM 746 N N . GLU A 1 99 ? 25.193 -5.138 3.004 1.00 96.44 99 GLU A N 1
ATOM 747 C CA . GLU A 1 99 ? 26.358 -5.448 2.167 1.00 96.44 99 GLU A CA 1
ATOM 748 C C . GLU A 1 99 ? 26.016 -5.364 0.675 1.00 96.44 99 GLU A C 1
ATOM 750 O O . GLU A 1 99 ? 26.810 -4.897 -0.143 1.00 96.44 99 GLU A O 1
ATOM 755 N N . ALA A 1 100 ? 24.793 -5.748 0.303 1.00 91.31 100 ALA A N 1
ATOM 756 C CA . ALA A 1 100 ? 24.342 -5.636 -1.067 1.00 91.31 100 ALA A CA 1
ATOM 757 C C . ALA A 1 100 ? 24.257 -4.175 -1.549 1.00 91.31 100 ALA A C 1
ATOM 759 O O . ALA A 1 100 ? 24.688 -3.855 -2.660 1.00 91.31 100 ALA A O 1
ATOM 760 N N . VAL A 1 101 ? 23.744 -3.267 -0.715 1.00 89.38 101 VAL A N 1
ATOM 761 C CA . VAL A 1 101 ? 23.707 -1.829 -1.024 1.00 89.38 101 VAL A CA 1
ATOM 762 C C . VAL A 1 101 ? 25.120 -1.262 -1.156 1.00 89.38 101 VAL A C 1
ATOM 764 O O . VAL A 1 101 ? 25.388 -0.530 -2.113 1.00 89.38 101 VAL A O 1
ATOM 767 N N . ASP A 1 102 ? 26.034 -1.630 -0.259 1.00 91.62 102 ASP A N 1
ATOM 768 C CA . ASP A 1 102 ? 27.429 -1.180 -0.316 1.00 91.62 102 ASP A CA 1
ATOM 769 C C . ASP A 1 102 ? 28.128 -1.672 -1.595 1.00 91.62 102 ASP A C 1
ATOM 771 O O . ASP A 1 102 ? 28.829 -0.904 -2.266 1.00 91.62 102 ASP A O 1
ATOM 775 N N . ALA A 1 103 ? 27.863 -2.913 -2.017 1.00 94.19 103 ALA A N 1
ATOM 776 C CA . ALA A 1 103 ? 28.344 -3.444 -3.291 1.00 94.19 103 ALA A CA 1
ATOM 777 C C . ALA A 1 103 ? 27.855 -2.612 -4.487 1.00 94.19 103 ALA A C 1
ATOM 779 O O . ALA A 1 103 ? 28.652 -2.223 -5.347 1.00 94.19 103 ALA A O 1
ATOM 780 N N . MET A 1 104 ? 26.555 -2.295 -4.530 1.00 90.94 104 MET A N 1
ATOM 781 C CA . MET A 1 104 ? 25.963 -1.485 -5.600 1.00 90.94 104 MET A CA 1
ATOM 782 C C . MET A 1 104 ? 26.561 -0.076 -5.652 1.00 90.94 104 MET A C 1
ATOM 784 O O . MET A 1 104 ? 26.909 0.392 -6.736 1.00 90.94 104 MET A O 1
ATOM 788 N N . GLN A 1 105 ? 26.738 0.580 -4.500 1.00 88.81 105 GLN A N 1
ATOM 789 C CA . GLN A 1 105 ? 27.362 1.906 -4.425 1.00 88.81 105 GLN A CA 1
ATOM 790 C C . GLN A 1 105 ? 28.795 1.885 -4.963 1.00 88.81 105 GLN A C 1
ATOM 792 O O . GLN A 1 105 ? 29.211 2.792 -5.686 1.00 88.81 105 GLN A O 1
ATOM 797 N N . LYS A 1 106 ? 29.553 0.829 -4.654 1.00 96.31 106 LYS A N 1
ATOM 798 C CA . LYS A 1 106 ? 30.932 0.676 -5.126 1.00 96.31 106 LYS A CA 1
ATOM 799 C C . LYS A 1 106 ? 31.031 0.380 -6.615 1.00 96.31 106 LYS A C 1
ATOM 801 O O . LYS A 1 106 ? 31.915 0.917 -7.286 1.00 96.31 106 LYS A O 1
ATOM 806 N N . PHE A 1 107 ? 30.102 -0.395 -7.164 1.00 91.00 107 PHE A N 1
ATOM 807 C CA . PHE A 1 107 ? 29.992 -0.566 -8.612 1.00 91.00 107 PHE A CA 1
ATOM 808 C C . PHE A 1 107 ? 29.569 0.722 -9.325 1.00 91.00 107 PHE A C 1
ATOM 810 O O . PHE A 1 107 ? 30.134 1.041 -10.372 1.00 91.00 107 PHE A O 1
ATOM 817 N N . GLU A 1 108 ? 28.659 1.510 -8.749 1.00 85.94 108 GLU A N 1
ATOM 818 C CA . GLU A 1 108 ? 28.312 2.836 -9.273 1.00 85.94 108 GLU A CA 1
ATOM 819 C C . GLU A 1 108 ? 29.522 3.782 -9.261 1.00 85.94 108 GLU A C 1
ATOM 821 O O . GLU A 1 108 ? 29.793 4.467 -10.251 1.00 85.94 108 GLU A O 1
ATOM 826 N N . GLU A 1 109 ? 30.287 3.798 -8.169 1.00 89.00 109 GLU A N 1
ATOM 827 C CA . GLU A 1 109 ? 31.511 4.590 -8.054 1.00 89.00 109 GLU A CA 1
ATOM 828 C C . GLU A 1 109 ? 32.542 4.192 -9.120 1.00 89.00 109 GLU A C 1
ATOM 830 O O . GLU A 1 109 ? 33.082 5.070 -9.804 1.00 89.00 109 GLU A O 1
ATOM 835 N N . ALA A 1 110 ? 32.766 2.888 -9.316 1.00 90.38 110 ALA A N 1
ATOM 836 C CA . ALA A 1 110 ? 33.642 2.374 -10.363 1.00 90.38 110 ALA A CA 1
ATOM 837 C C . ALA A 1 110 ? 33.179 2.840 -11.752 1.00 90.38 110 ALA A C 1
ATOM 839 O O . ALA A 1 110 ? 33.964 3.429 -12.493 1.00 90.38 110 ALA A O 1
ATOM 840 N N . LEU A 1 111 ? 31.894 2.670 -12.084 1.00 87.62 111 LEU A N 1
ATOM 841 C CA . LEU A 1 111 ? 31.325 3.122 -13.358 1.00 87.62 111 LEU A CA 1
ATOM 842 C C . LEU A 1 111 ? 31.484 4.629 -13.565 1.00 87.62 111 LEU A C 1
ATOM 844 O O . LEU A 1 111 ? 31.861 5.059 -14.652 1.00 87.62 111 LEU A O 1
ATOM 848 N N . ARG A 1 112 ? 31.258 5.440 -12.526 1.00 86.19 112 ARG A N 1
ATOM 849 C CA . ARG A 1 112 ? 31.436 6.897 -12.586 1.00 86.19 112 ARG A CA 1
ATOM 850 C C . ARG A 1 112 ? 32.877 7.282 -12.923 1.00 86.19 112 ARG A C 1
ATOM 852 O O . ARG A 1 112 ? 33.094 8.239 -13.666 1.00 86.19 112 ARG A O 1
ATOM 859 N N . LEU A 1 113 ? 33.851 6.581 -12.347 1.00 89.12 113 LEU A N 1
ATOM 860 C CA . LEU A 1 113 ? 35.274 6.821 -12.591 1.00 89.12 113 LEU A CA 1
ATOM 861 C C . LEU A 1 113 ? 35.690 6.371 -14.000 1.00 89.12 113 LEU A C 1
ATOM 863 O O . LEU A 1 113 ? 36.471 7.066 -14.645 1.00 89.12 113 LEU A O 1
ATOM 867 N N . LEU A 1 114 ? 35.126 5.269 -14.503 1.00 85.06 114 LEU A N 1
ATOM 868 C CA . LEU A 1 114 ? 35.350 4.790 -15.873 1.00 85.06 114 LEU A CA 1
ATOM 869 C C . LEU A 1 114 ? 34.732 5.731 -16.917 1.00 85.06 114 LEU A C 1
ATOM 871 O O . LEU A 1 114 ? 35.386 6.078 -17.898 1.00 85.06 114 LEU A O 1
ATOM 875 N N . ASP A 1 115 ? 33.512 6.216 -16.676 1.00 78.56 115 ASP A N 1
ATOM 876 C CA . ASP A 1 115 ? 32.824 7.172 -17.554 1.00 78.56 115 ASP A CA 1
ATOM 877 C C . ASP A 1 115 ? 33.592 8.507 -17.673 1.00 78.56 115 ASP A C 1
ATOM 879 O O . ASP A 1 115 ? 33.478 9.191 -18.686 1.00 78.56 115 ASP A O 1
ATOM 883 N N . ALA A 1 116 ? 34.399 8.888 -16.67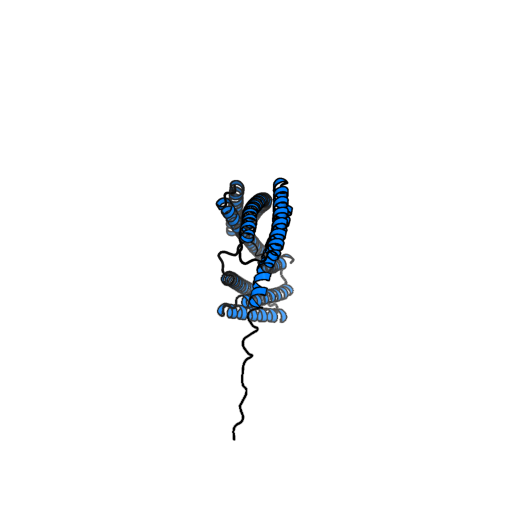4 1.00 81.38 116 ALA A N 1
ATOM 884 C CA . ALA A 1 116 ? 35.192 10.121 -16.709 1.00 81.38 116 ALA A CA 1
ATOM 885 C C . ALA A 1 116 ? 36.396 10.061 -17.668 1.00 81.38 116 ALA A C 1
ATOM 887 O O . ALA A 1 116 ? 36.917 11.107 -18.056 1.00 81.38 116 ALA A O 1
ATOM 888 N N . VAL A 1 117 ? 36.848 8.856 -18.028 1.00 81.44 117 VAL A N 1
ATOM 889 C CA . VAL A 1 117 ? 38.024 8.637 -18.887 1.00 81.44 117 VAL A CA 1
ATOM 890 C C . VAL A 1 117 ? 37.685 8.039 -20.249 1.00 81.44 117 VAL A C 1
ATOM 892 O O . VAL A 1 117 ? 38.543 8.036 -21.128 1.00 81.44 117 VAL A O 1
ATOM 895 N N . LEU A 1 118 ? 36.453 7.565 -20.447 1.00 70.19 118 LEU A N 1
ATOM 896 C CA . LEU A 1 118 ? 35.944 7.110 -21.739 1.00 70.19 118 LEU A CA 1
ATOM 897 C C . LEU A 1 118 ? 35.639 8.319 -22.647 1.00 70.19 118 LEU A C 1
ATOM 899 O O . LEU A 1 118 ? 34.728 9.094 -22.351 1.00 70.19 118 LEU A O 1
ATOM 903 N N . PRO A 1 119 ? 36.345 8.502 -23.777 1.00 60.56 119 PRO A N 1
ATOM 904 C CA . PRO A 1 119 ? 36.098 9.602 -24.693 1.00 60.56 119 PRO A CA 1
ATOM 905 C C . PRO A 1 119 ? 35.047 9.192 -25.727 1.00 60.56 119 PRO A C 1
ATOM 907 O O . PRO A 1 119 ? 35.378 9.029 -26.896 1.00 60.56 119 PRO A O 1
ATOM 910 N N . VAL A 1 120 ? 33.784 8.992 -25.344 1.00 59.31 120 VAL A N 1
ATOM 911 C CA . VAL A 1 120 ? 32.734 8.755 -26.349 1.00 59.31 120 VAL A CA 1
ATOM 912 C C . VAL A 1 120 ? 31.378 9.255 -25.857 1.00 59.31 120 VAL A C 1
ATOM 914 O O . VAL A 1 120 ? 30.933 8.915 -24.761 1.00 59.31 120 VAL A O 1
ATOM 917 N N . GLU A 1 121 ? 30.693 10.037 -26.692 1.00 62.81 121 GLU A N 1
ATOM 918 C CA . GLU A 1 121 ? 29.237 10.134 -26.599 1.00 62.81 121 GLU A CA 1
ATOM 919 C C . GLU A 1 121 ? 28.644 8.718 -26.673 1.00 62.81 121 GLU A C 1
ATOM 921 O O . GLU A 1 121 ? 29.133 7.898 -27.453 1.00 62.81 121 GLU A O 1
ATOM 926 N N . PRO A 1 122 ? 27.612 8.393 -25.877 1.00 64.06 122 PRO A N 1
ATOM 927 C CA . PRO A 1 122 ? 26.987 7.083 -25.955 1.00 64.06 122 PRO A CA 1
ATOM 928 C C . PRO A 1 122 ? 26.562 6.813 -27.400 1.00 64.06 122 PRO A C 1
ATOM 930 O O . PRO A 1 122 ? 25.943 7.654 -28.054 1.00 64.06 122 PRO A O 1
ATOM 933 N N . THR A 1 123 ? 26.912 5.636 -27.906 1.00 70.19 123 THR A N 1
ATOM 934 C CA . THR A 1 123 ? 26.470 5.196 -29.227 1.00 70.19 123 THR A CA 1
ATOM 935 C C . THR A 1 123 ? 24.944 5.181 -29.270 1.00 70.19 123 THR A C 1
ATOM 937 O O . THR A 1 123 ? 24.275 4.971 -28.254 1.00 70.19 123 THR A O 1
ATOM 940 N N . GLN A 1 124 ? 24.364 5.344 -30.459 1.00 73.38 124 GLN A N 1
ATOM 941 C CA . GLN A 1 124 ? 22.909 5.282 -30.614 1.00 73.38 124 GLN A CA 1
ATOM 942 C C . GLN A 1 124 ? 22.327 3.974 -30.046 1.00 73.38 124 GLN A C 1
ATOM 944 O O . GLN A 1 124 ? 21.259 3.987 -29.440 1.00 73.38 124 GLN A O 1
ATOM 949 N N . THR A 1 125 ? 23.058 2.862 -30.174 1.00 72.69 125 THR A N 1
ATOM 950 C CA . THR A 1 125 ? 22.695 1.560 -29.599 1.00 72.69 125 THR A CA 1
ATOM 951 C C . THR A 1 125 ? 22.611 1.599 -28.075 1.00 72.69 125 THR A C 1
ATOM 953 O O . THR A 1 125 ? 21.671 1.053 -27.505 1.00 72.69 125 THR A O 1
ATOM 956 N N . GLU A 1 126 ? 23.557 2.255 -27.403 1.00 68.75 126 GLU A N 1
ATOM 957 C CA . GLU A 1 126 ? 23.553 2.385 -25.942 1.00 68.75 126 GLU A CA 1
ATOM 958 C C . GLU A 1 126 ? 22.429 3.289 -25.452 1.00 68.75 126 GLU A C 1
ATOM 960 O O . GLU A 1 126 ? 21.751 2.938 -24.490 1.00 68.75 126 GLU A O 1
ATOM 965 N N . VAL A 1 127 ? 22.179 4.405 -26.144 1.00 73.81 127 VAL A N 1
ATOM 966 C CA . VAL A 1 127 ? 21.046 5.291 -25.834 1.00 73.81 127 VAL A CA 1
ATOM 967 C C . VAL A 1 127 ? 19.727 4.527 -25.954 1.00 73.81 127 VAL A C 1
ATOM 969 O O . VAL A 1 127 ? 18.881 4.598 -25.065 1.00 73.81 127 VAL A O 1
ATOM 972 N N . THR A 1 128 ? 19.558 3.756 -27.028 1.00 74.31 128 THR A N 1
ATOM 973 C CA . THR A 1 128 ? 18.353 2.952 -27.248 1.00 74.31 128 THR A CA 1
ATOM 974 C C . THR A 1 128 ? 18.216 1.824 -26.220 1.00 74.31 128 THR A C 1
ATOM 976 O O . THR A 1 128 ? 17.116 1.594 -25.719 1.00 74.31 128 THR A O 1
ATOM 979 N N . ALA A 1 129 ? 19.309 1.152 -25.848 1.00 72.81 129 ALA A N 1
ATOM 980 C CA . ALA A 1 129 ? 19.292 0.141 -24.793 1.00 72.81 129 ALA A CA 1
ATOM 981 C C . ALA A 1 129 ? 18.914 0.745 -23.427 1.00 72.81 129 ALA A C 1
ATOM 983 O O . ALA A 1 129 ? 18.079 0.185 -22.720 1.00 72.81 129 ALA A O 1
ATOM 984 N N . GLU A 1 130 ? 19.453 1.917 -23.078 1.00 71.31 130 GLU A N 1
ATOM 985 C CA . GLU A 1 130 ? 19.125 2.629 -21.835 1.00 71.31 130 GLU A CA 1
ATOM 986 C C . GLU A 1 130 ? 17.643 3.036 -21.794 1.00 71.31 130 GLU A C 1
ATOM 988 O O . GLU A 1 130 ? 16.958 2.816 -20.792 1.00 71.31 130 GLU A O 1
ATOM 993 N N . GLN A 1 131 ? 17.114 3.563 -22.903 1.00 76.00 131 GLN A N 1
ATOM 994 C CA . GLN A 1 131 ? 15.690 3.881 -23.037 1.00 76.00 131 GLN A CA 1
ATOM 995 C C . GLN A 1 131 ? 14.812 2.637 -22.863 1.00 76.00 131 GLN A C 1
ATOM 997 O O . GLN A 1 131 ? 13.814 2.690 -22.142 1.00 76.00 131 GLN A O 1
ATOM 1002 N N . ALA A 1 132 ? 15.201 1.513 -23.470 1.00 77.56 132 ALA A N 1
ATOM 1003 C CA . ALA A 1 132 ? 14.487 0.247 -23.355 1.00 77.56 132 ALA A CA 1
ATOM 1004 C C . ALA A 1 132 ? 14.451 -0.264 -21.908 1.00 77.56 132 ALA A C 1
ATOM 1006 O O . ALA A 1 132 ? 13.388 -0.642 -21.415 1.00 77.56 132 ALA A O 1
ATOM 1007 N N . ILE A 1 133 ? 15.596 -0.242 -21.218 1.00 78.00 133 ILE A N 1
ATOM 1008 C CA . ILE A 1 133 ? 15.727 -0.675 -19.820 1.00 78.00 133 ILE A CA 1
ATOM 1009 C C . ILE A 1 133 ? 14.874 0.210 -18.908 1.00 78.00 133 ILE A C 1
ATOM 1011 O O . ILE A 1 133 ? 14.093 -0.302 -18.105 1.00 78.00 133 ILE A O 1
ATOM 1015 N N . SER A 1 134 ? 14.974 1.533 -19.061 1.00 79.94 134 SER A N 1
ATOM 1016 C CA . SER A 1 134 ? 14.204 2.492 -18.265 1.00 79.94 134 SER A CA 1
ATOM 1017 C C . SER A 1 134 ? 12.698 2.314 -18.465 1.00 79.94 134 SER A C 1
ATOM 1019 O O . SER A 1 134 ? 11.942 2.218 -17.494 1.00 79.94 134 SER A O 1
ATOM 1021 N N . LEU A 1 135 ? 12.251 2.189 -19.719 1.00 85.19 135 LEU A N 1
ATOM 1022 C CA . LEU A 1 135 ? 10.843 1.970 -20.034 1.00 85.19 135 LEU A CA 1
ATOM 1023 C C . LEU A 1 135 ? 10.344 0.624 -19.493 1.00 85.19 135 LEU A C 1
ATOM 1025 O O . LEU A 1 135 ? 9.278 0.588 -18.881 1.00 85.19 135 LEU A O 1
ATOM 1029 N N . LYS A 1 136 ? 11.132 -0.454 -19.628 1.00 84.19 136 LYS A N 1
ATOM 1030 C CA . LYS A 1 136 ? 10.822 -1.767 -19.038 1.00 84.19 136 LYS A CA 1
ATOM 1031 C C . LYS A 1 136 ? 10.605 -1.647 -17.534 1.00 84.19 136 LYS A C 1
ATOM 1033 O O . LYS A 1 136 ? 9.576 -2.084 -17.031 1.00 84.19 136 LYS A O 1
ATOM 1038 N N . ALA A 1 137 ? 11.549 -1.024 -16.828 1.00 80.75 137 ALA A N 1
ATOM 1039 C CA . ALA A 1 137 ? 11.478 -0.863 -15.382 1.00 80.75 137 ALA A CA 1
ATOM 1040 C C . ALA A 1 137 ? 10.235 -0.065 -14.956 1.00 80.75 137 ALA A C 1
ATOM 1042 O O . ALA A 1 137 ? 9.559 -0.437 -13.999 1.00 80.75 137 ALA A O 1
ATOM 1043 N N . ASN A 1 138 ? 9.896 1.003 -15.682 1.00 85.44 138 ASN A N 1
ATOM 1044 C CA . ASN A 1 138 ? 8.711 1.811 -15.395 1.00 85.44 138 ASN A CA 1
ATOM 1045 C C . ASN A 1 138 ? 7.403 1.033 -15.615 1.00 85.44 138 ASN A C 1
ATOM 1047 O O . ASN A 1 138 ? 6.516 1.096 -14.765 1.00 85.44 138 ASN A O 1
ATOM 1051 N N . ILE A 1 139 ? 7.301 0.266 -16.707 1.00 85.31 139 ILE A N 1
ATOM 1052 C CA . ILE A 1 139 ? 6.141 -0.594 -16.981 1.00 85.31 139 ILE A CA 1
ATOM 1053 C C . ILE A 1 139 ? 5.998 -1.667 -15.895 1.00 85.31 139 ILE A C 1
ATOM 1055 O O . ILE A 1 139 ? 4.908 -1.842 -15.356 1.00 85.31 139 ILE A O 1
ATOM 1059 N N . THR A 1 140 ? 7.092 -2.335 -15.516 1.00 85.50 140 THR A N 1
ATOM 1060 C CA . THR A 1 140 ? 7.081 -3.347 -14.448 1.00 85.50 140 THR A CA 1
ATOM 1061 C C . THR A 1 140 ? 6.594 -2.766 -13.121 1.00 85.50 140 THR A C 1
ATOM 1063 O O . THR A 1 140 ? 5.741 -3.366 -12.473 1.00 85.50 140 THR A O 1
ATOM 1066 N N . ARG A 1 141 ? 7.074 -1.578 -12.725 1.00 81.19 141 ARG A N 1
ATOM 1067 C CA . ARG A 1 141 ? 6.604 -0.917 -11.493 1.00 81.19 141 ARG A CA 1
ATOM 1068 C C . ARG A 1 141 ? 5.115 -0.583 -11.551 1.00 81.19 141 ARG A C 1
ATOM 1070 O O . ARG A 1 141 ? 4.416 -0.762 -10.559 1.00 81.19 141 ARG A O 1
ATOM 1077 N N . ALA A 1 142 ? 4.624 -0.117 -12.698 1.00 89.88 142 ALA A N 1
ATOM 1078 C CA . ALA A 1 142 ? 3.204 0.175 -12.866 1.00 89.88 142 ALA A CA 1
ATOM 1079 C C . ALA A 1 142 ? 2.340 -1.094 -12.781 1.00 89.88 142 ALA A C 1
ATOM 1081 O O . ALA A 1 142 ? 1.290 -1.052 -12.151 1.00 89.88 142 ALA A O 1
ATOM 1082 N N . LEU A 1 143 ? 2.797 -2.224 -13.333 1.00 89.88 143 LEU A N 1
ATOM 1083 C CA . LEU A 1 143 ? 2.116 -3.519 -13.200 1.00 89.88 143 LEU A CA 1
ATOM 1084 C C . LEU A 1 143 ? 2.061 -3.995 -11.740 1.00 89.88 143 LEU A C 1
ATOM 1086 O O . LEU A 1 143 ? 1.007 -4.410 -11.274 1.00 89.88 143 LEU A O 1
ATOM 1090 N N . GLN A 1 144 ? 3.165 -3.878 -10.997 1.00 85.56 144 GLN A N 1
ATOM 1091 C CA . GLN A 1 144 ? 3.196 -4.220 -9.567 1.00 85.56 144 GLN A CA 1
ATOM 1092 C C . GLN A 1 144 ? 2.268 -3.325 -8.737 1.00 85.56 144 GLN A C 1
ATOM 1094 O O . GLN A 1 144 ? 1.624 -3.784 -7.795 1.00 85.56 144 GLN A O 1
ATOM 1099 N N . TYR A 1 145 ? 2.207 -2.031 -9.059 1.00 87.50 145 TYR A N 1
ATOM 1100 C CA . TYR A 1 145 ? 1.275 -1.121 -8.402 1.00 87.50 145 TYR A CA 1
ATOM 1101 C C . TYR A 1 145 ? -0.178 -1.475 -8.737 1.00 87.50 145 TYR A C 1
ATOM 1103 O O . TYR A 1 145 ? -1.005 -1.541 -7.831 1.00 87.50 145 TYR A O 1
ATOM 1111 N N . LEU A 1 146 ? -0.468 -1.780 -10.005 1.00 93.19 146 LEU A N 1
ATOM 1112 C CA . LEU A 1 146 ? -1.783 -2.220 -10.461 1.00 93.19 146 LEU A CA 1
ATOM 1113 C C . LEU A 1 146 ? -2.259 -3.477 -9.718 1.00 93.19 146 LEU A C 1
ATOM 1115 O O . LEU A 1 146 ? -3.385 -3.492 -9.240 1.00 93.19 146 LEU A O 1
ATOM 1119 N N . GLU A 1 147 ? -1.399 -4.483 -9.548 1.00 89.81 147 GLU A N 1
ATOM 1120 C CA . GLU A 1 147 ? -1.726 -5.716 -8.813 1.00 89.81 147 GLU A CA 1
ATOM 1121 C C . GLU A 1 147 ? -2.144 -5.432 -7.359 1.00 89.81 147 GLU A C 1
ATOM 1123 O O . GLU A 1 147 ? -3.103 -6.010 -6.838 1.00 89.81 147 GLU A O 1
ATOM 1128 N N . ARG A 1 148 ? -1.466 -4.490 -6.688 1.00 88.88 148 ARG A N 1
ATOM 1129 C CA . ARG A 1 148 ? -1.854 -4.059 -5.334 1.00 88.88 148 ARG A CA 1
ATOM 1130 C C . ARG A 1 148 ? -3.234 -3.408 -5.331 1.00 88.88 148 ARG A C 1
ATOM 1132 O O . ARG A 1 148 ? -4.016 -3.668 -4.418 1.00 88.88 148 ARG A O 1
ATOM 1139 N N . LEU A 1 149 ? -3.531 -2.581 -6.334 1.00 90.44 149 LEU A N 1
ATOM 1140 C CA . LEU A 1 149 ? -4.840 -1.946 -6.481 1.00 90.44 149 LEU A CA 1
ATOM 1141 C C . LEU A 1 149 ? -5.937 -2.983 -6.757 1.00 90.44 149 LEU A C 1
ATOM 1143 O O . LEU A 1 149 ? -6.958 -2.947 -6.079 1.00 90.44 149 LEU A O 1
ATOM 1147 N N . GLU A 1 150 ? -5.706 -3.947 -7.654 1.00 92.06 150 GLU A N 1
ATOM 1148 C CA . GLU A 1 150 ? -6.622 -5.072 -7.908 1.00 92.06 150 GLU A CA 1
ATOM 1149 C C . GLU A 1 150 ? -6.923 -5.851 -6.612 1.00 92.06 150 GLU A C 1
ATOM 1151 O O . GLU A 1 150 ? -8.082 -6.139 -6.314 1.00 92.06 150 GLU A O 1
ATOM 1156 N N . ASN A 1 151 ? -5.905 -6.132 -5.786 1.00 89.75 151 ASN A N 1
ATOM 1157 C CA . ASN A 1 151 ? -6.081 -6.816 -4.499 1.00 89.75 151 ASN A CA 1
ATOM 1158 C C . ASN A 1 151 ? -6.935 -6.006 -3.509 1.00 89.75 151 ASN A C 1
ATOM 1160 O O . ASN A 1 151 ? -7.823 -6.557 -2.856 1.00 89.75 151 ASN A O 1
ATOM 1164 N N . LEU A 1 152 ? -6.677 -4.699 -3.391 1.00 85.25 152 LEU A N 1
ATOM 1165 C CA . LEU A 1 152 ? -7.455 -3.808 -2.527 1.00 85.25 152 LEU A CA 1
ATOM 1166 C C . LEU A 1 152 ? -8.909 -3.706 -2.992 1.00 85.25 152 LEU A C 1
ATOM 1168 O O . LEU A 1 152 ? -9.820 -3.783 -2.168 1.00 85.25 152 LEU A O 1
ATOM 1172 N N . THR A 1 153 ? -9.129 -3.588 -4.301 1.00 88.25 153 THR A N 1
ATOM 1173 C CA . THR A 1 153 ? -10.466 -3.575 -4.897 1.00 88.25 153 THR A CA 1
ATOM 1174 C C . THR A 1 153 ? -11.200 -4.886 -4.620 1.00 88.25 153 THR A C 1
ATOM 1176 O O . THR A 1 153 ? -12.312 -4.843 -4.110 1.00 88.25 153 THR A O 1
ATOM 1179 N N . ALA A 1 154 ? -10.566 -6.045 -4.812 1.00 89.56 154 ALA A N 1
ATOM 1180 C CA . ALA A 1 154 ? -11.184 -7.339 -4.510 1.00 89.56 154 ALA A CA 1
ATOM 1181 C C . ALA A 1 154 ? -11.547 -7.504 -3.020 1.00 89.56 154 ALA A C 1
ATOM 1183 O O . ALA A 1 154 ? -12.587 -8.068 -2.686 1.00 89.56 154 ALA A O 1
ATOM 1184 N N . LYS A 1 155 ? -10.715 -6.994 -2.102 1.00 84.81 155 LYS A N 1
ATOM 1185 C CA . LYS A 1 155 ? -11.028 -6.990 -0.662 1.00 84.81 155 LYS A CA 1
ATOM 1186 C C . LYS A 1 155 ? -12.235 -6.114 -0.335 1.00 84.81 155 LYS A C 1
ATOM 1188 O O . LYS A 1 155 ? -13.036 -6.492 0.515 1.00 84.81 155 LYS A O 1
ATOM 1193 N N . ALA A 1 156 ? -12.356 -4.960 -0.987 1.00 83.50 156 ALA A N 1
ATOM 1194 C CA . ALA A 1 156 ? -13.509 -4.088 -0.818 1.00 83.50 156 ALA A CA 1
ATOM 1195 C C . ALA A 1 156 ? -14.790 -4.735 -1.374 1.00 83.50 156 ALA A C 1
ATOM 1197 O O . ALA A 1 156 ? -15.810 -4.730 -0.691 1.00 83.50 156 ALA A O 1
ATOM 1198 N N . ASP A 1 157 ? -14.733 -5.372 -2.544 1.00 89.62 157 ASP A N 1
ATOM 1199 C CA . ASP A 1 157 ? -15.872 -6.125 -3.091 1.00 89.62 157 ASP A CA 1
ATOM 1200 C C . ASP A 1 157 ? -16.315 -7.248 -2.140 1.00 89.62 157 ASP A C 1
ATOM 1202 O O . ASP A 1 157 ? -17.483 -7.347 -1.769 1.00 89.62 157 ASP A O 1
ATOM 1206 N N . ALA A 1 158 ? -15.360 -8.029 -1.621 1.00 89.81 158 ALA A N 1
ATOM 1207 C CA . ALA A 1 158 ? -15.633 -9.088 -0.649 1.00 89.81 158 ALA A CA 1
ATOM 1208 C C . ALA A 1 158 ? -16.249 -8.571 0.666 1.00 89.81 158 ALA A C 1
ATOM 1210 O O . ALA A 1 158 ? -16.971 -9.306 1.341 1.00 89.81 158 ALA A O 1
ATOM 1211 N N . ALA A 1 159 ? -15.978 -7.315 1.030 1.00 83.44 159 ALA A N 1
ATOM 1212 C CA . ALA A 1 159 ? -16.598 -6.632 2.164 1.00 83.44 159 ALA A CA 1
ATOM 1213 C C . ALA A 1 159 ? -17.957 -5.982 1.819 1.00 83.44 159 ALA A C 1
ATOM 1215 O O . ALA A 1 159 ? -18.582 -5.380 2.690 1.00 83.44 159 ALA A O 1
ATOM 1216 N N . GLY A 1 160 ? -18.435 -6.129 0.580 1.00 90.00 160 GLY A N 1
ATOM 1217 C CA . GLY A 1 160 ? -19.745 -5.675 0.113 1.00 90.00 160 GLY A CA 1
ATOM 1218 C C . GLY A 1 160 ? -19.772 -4.266 -0.483 1.00 90.00 160 GLY A C 1
ATOM 1219 O O . GLY A 1 160 ? -20.859 -3.738 -0.728 1.00 90.00 160 GLY A O 1
ATOM 1220 N N . TYR A 1 161 ? -18.617 -3.635 -0.718 1.00 89.81 161 TYR A N 1
ATOM 1221 C CA . TYR A 1 161 ? -18.558 -2.315 -1.350 1.00 89.81 161 TYR A CA 1
ATOM 1222 C C . TYR A 1 161 ? -18.704 -2.423 -2.870 1.00 89.81 161 TYR A C 1
ATOM 1224 O O . TYR A 1 161 ? -18.203 -3.348 -3.494 1.00 89.81 161 TYR A O 1
ATOM 1232 N N . ASN A 1 162 ? -19.347 -1.434 -3.495 1.00 93.00 162 ASN A N 1
ATOM 1233 C CA . ASN A 1 162 ? -19.468 -1.395 -4.951 1.00 93.00 162 ASN A CA 1
ATOM 1234 C C . ASN A 1 162 ? -18.145 -0.964 -5.610 1.00 93.00 162 ASN A C 1
ATOM 1236 O O . ASN A 1 162 ? -17.775 0.212 -5.567 1.00 93.00 162 ASN A O 1
ATOM 1240 N N . THR A 1 163 ? -17.479 -1.908 -6.268 1.00 94.81 163 THR A N 1
ATOM 1241 C CA . THR A 1 163 ? -16.158 -1.753 -6.895 1.00 94.81 163 THR A CA 1
ATOM 1242 C C . THR A 1 163 ? -16.178 -1.742 -8.422 1.00 94.81 163 THR A C 1
ATOM 1244 O O . THR A 1 163 ? -15.136 -1.520 -9.035 1.00 94.81 163 THR A O 1
ATOM 1247 N N . VAL A 1 164 ? -17.342 -1.897 -9.060 1.00 96.00 164 VAL A N 1
ATOM 1248 C CA . VAL A 1 164 ? -17.473 -2.122 -10.516 1.00 96.00 164 VAL A CA 1
ATOM 1249 C C . VAL A 1 164 ? -16.722 -1.082 -11.360 1.00 96.00 164 VAL A C 1
ATOM 1251 O O . VAL A 1 164 ? -16.070 -1.413 -12.353 1.00 96.00 164 VAL A O 1
ATOM 1254 N N . ALA A 1 165 ? -16.792 0.195 -10.970 1.00 93.69 165 ALA A N 1
ATOM 1255 C CA . ALA A 1 165 ? -16.107 1.276 -11.681 1.00 93.69 165 ALA A CA 1
ATOM 1256 C C . ALA A 1 165 ? -14.574 1.195 -11.553 1.00 93.69 165 ALA A C 1
ATOM 1258 O O . ALA A 1 165 ? -13.868 1.480 -12.520 1.00 93.69 165 ALA A O 1
ATOM 1259 N N . LEU A 1 166 ? -14.067 0.793 -10.381 1.00 94.44 166 LEU A N 1
ATOM 1260 C CA . LEU A 1 166 ? -12.637 0.578 -10.149 1.00 94.44 166 LEU A CA 1
ATOM 1261 C C . LEU A 1 166 ? -12.140 -0.611 -10.966 1.00 94.44 166 LEU A C 1
ATOM 1263 O O . LEU A 1 166 ? -11.172 -0.465 -11.701 1.00 94.44 166 LEU A O 1
ATOM 1267 N N . GLU A 1 167 ? -12.831 -1.748 -10.901 1.00 96.25 167 GLU A N 1
ATOM 1268 C CA . GLU A 1 167 ? -12.475 -2.968 -11.640 1.00 96.25 167 GLU A CA 1
ATOM 1269 C C . GLU A 1 167 ? -12.397 -2.719 -13.145 1.00 96.25 167 GLU A C 1
ATOM 1271 O O . GLU A 1 167 ? -11.409 -3.065 -13.788 1.00 96.25 167 GLU A O 1
ATOM 1276 N N . THR A 1 168 ? -13.405 -2.034 -13.695 1.00 96.19 168 THR A N 1
ATOM 1277 C CA . THR A 1 168 ? -13.438 -1.675 -15.119 1.00 96.19 168 THR A CA 1
ATOM 1278 C C . THR A 1 168 ? -12.217 -0.841 -15.505 1.00 96.19 168 THR A C 1
ATOM 1280 O O . THR A 1 168 ? -11.572 -1.104 -16.519 1.00 96.19 168 THR A O 1
ATOM 1283 N N . ARG A 1 169 ? -11.867 0.160 -14.691 1.00 95.81 169 ARG A N 1
ATOM 1284 C CA . ARG A 1 169 ? -10.750 1.063 -14.983 1.00 95.81 169 ARG A CA 1
ATOM 1285 C C . ARG A 1 169 ? -9.387 0.399 -14.769 1.00 95.81 169 ARG A C 1
ATOM 1287 O O . ARG A 1 169 ? -8.464 0.668 -15.534 1.00 95.81 169 ARG A O 1
ATOM 1294 N N . LEU A 1 170 ? -9.258 -0.487 -13.781 1.00 96.81 170 LEU A N 1
ATOM 1295 C CA . LEU A 1 170 ? -8.056 -1.297 -13.560 1.00 96.81 170 LEU A CA 1
ATOM 1296 C C . LEU A 1 170 ? -7.786 -2.223 -14.754 1.00 96.81 170 LEU A C 1
ATOM 1298 O O . LEU A 1 170 ? -6.650 -2.291 -15.221 1.00 96.81 170 LEU A O 1
ATOM 1302 N N . GLU A 1 171 ? -8.823 -2.850 -15.314 1.00 97.75 171 GLU A N 1
ATOM 1303 C CA . GLU A 1 171 ? -8.704 -3.683 -16.517 1.00 97.75 171 GLU A CA 1
ATOM 1304 C C . GLU A 1 171 ? -8.254 -2.863 -17.745 1.00 97.75 171 GLU A C 1
ATOM 1306 O O . GLU A 1 171 ? -7.414 -3.304 -18.534 1.00 97.75 171 GLU A O 1
ATOM 1311 N N . GLU A 1 172 ? -8.742 -1.626 -17.895 1.00 97.81 172 GLU A N 1
ATOM 1312 C CA . GLU A 1 172 ? -8.266 -0.713 -18.943 1.00 97.81 172 GLU A CA 1
ATOM 1313 C C . GLU A 1 172 ? -6.774 -0.382 -18.785 1.00 97.81 172 GLU A C 1
ATOM 1315 O O . GLU A 1 172 ? -6.013 -0.482 -19.754 1.00 97.81 172 GLU A O 1
ATOM 1320 N N . VAL A 1 173 ? -6.331 -0.039 -17.568 1.00 98.00 173 VAL A N 1
ATOM 1321 C CA . VAL A 1 173 ? -4.909 0.203 -17.268 1.00 98.00 173 VAL A CA 1
ATOM 1322 C C . VAL A 1 173 ? -4.074 -1.029 -17.617 1.00 98.00 173 VAL A C 1
ATOM 1324 O O . VAL A 1 173 ? -3.053 -0.909 -18.302 1.00 98.00 173 VAL A O 1
ATOM 1327 N N . LYS A 1 174 ? -4.519 -2.214 -17.186 1.00 98.19 174 LYS A N 1
ATOM 1328 C CA . LYS A 1 174 ? -3.853 -3.496 -17.438 1.00 98.19 174 LYS A CA 1
ATOM 1329 C C . LYS A 1 174 ? -3.596 -3.712 -18.918 1.00 98.19 174 LYS A C 1
ATOM 1331 O O . LYS A 1 174 ? -2.457 -3.934 -19.331 1.00 98.19 174 LYS A O 1
ATOM 1336 N N . LYS A 1 175 ? -4.635 -3.547 -19.736 1.00 98.38 175 LYS A N 1
ATOM 1337 C CA . LYS A 1 175 ? -4.566 -3.705 -21.189 1.00 98.38 175 LYS A CA 1
ATOM 1338 C C . LYS A 1 175 ? -3.539 -2.768 -21.833 1.00 98.38 175 LYS A C 1
ATOM 1340 O O . LYS A 1 175 ? -2.812 -3.187 -22.744 1.00 98.38 175 LYS A O 1
ATOM 1345 N N . HIS A 1 176 ? -3.459 -1.516 -21.381 1.00 98.44 176 HIS A N 1
ATOM 1346 C CA . HIS A 1 176 ? -2.460 -0.563 -21.871 1.00 98.44 176 HIS A CA 1
ATOM 1347 C C . HIS A 1 176 ? -1.037 -0.955 -21.442 1.00 98.44 176 HIS A C 1
ATOM 1349 O O . HIS A 1 176 ? -0.136 -0.960 -22.281 1.00 98.44 176 HIS A O 1
ATOM 1355 N N . LEU A 1 177 ? -0.824 -1.381 -20.192 1.00 97.31 177 LEU A N 1
ATOM 1356 C CA . LEU A 1 177 ? 0.487 -1.846 -19.714 1.00 97.31 177 LEU A CA 1
ATOM 1357 C C . LEU A 1 177 ? 0.962 -3.126 -20.424 1.00 97.31 177 LEU A C 1
ATOM 1359 O O . LEU A 1 177 ? 2.131 -3.233 -20.808 1.00 97.31 177 LEU A O 1
ATOM 1363 N N . GLU A 1 178 ? 0.066 -4.082 -20.672 1.00 97.25 178 GLU A N 1
ATOM 1364 C CA . GLU A 1 178 ? 0.364 -5.283 -21.461 1.00 97.25 178 GLU A CA 1
ATOM 1365 C C . GLU A 1 178 ? 0.713 -4.936 -22.914 1.00 97.25 178 GLU A C 1
ATOM 1367 O O . GLU A 1 178 ? 1.634 -5.506 -23.508 1.00 97.25 178 GLU A O 1
ATOM 1372 N N . THR A 1 179 ? 0.005 -3.968 -23.501 1.00 97.75 179 THR A N 1
ATOM 1373 C CA . THR A 1 179 ? 0.282 -3.500 -24.864 1.00 97.75 179 THR A CA 1
ATOM 1374 C C . THR A 1 179 ? 1.613 -2.753 -24.935 1.00 97.75 179 THR A C 1
ATOM 1376 O O . THR A 1 179 ? 2.393 -3.013 -25.855 1.00 97.75 179 THR A O 1
ATOM 1379 N N . ALA A 1 180 ? 1.924 -1.907 -23.949 1.00 96.81 180 ALA A N 1
ATOM 1380 C CA . ALA A 1 180 ? 3.222 -1.250 -23.812 1.00 96.81 180 ALA A CA 1
ATOM 1381 C C . ALA A 1 180 ? 4.358 -2.281 -23.729 1.00 96.81 180 ALA A C 1
ATOM 1383 O O . ALA A 1 180 ? 5.334 -2.194 -24.474 1.00 96.81 180 ALA A O 1
ATOM 1384 N N . THR A 1 181 ? 4.182 -3.316 -22.901 1.00 94.62 181 THR A N 1
ATOM 1385 C CA . THR A 1 181 ? 5.123 -4.437 -22.754 1.00 94.62 181 THR A CA 1
ATOM 1386 C C . THR A 1 181 ? 5.361 -5.144 -24.090 1.00 94.62 181 THR A C 1
ATOM 1388 O O . THR A 1 181 ? 6.503 -5.342 -24.506 1.00 94.62 181 THR A O 1
ATOM 1391 N N . ARG A 1 182 ? 4.289 -5.486 -24.816 1.00 96.50 182 ARG A N 1
ATOM 1392 C CA . ARG A 1 182 ? 4.375 -6.154 -26.124 1.00 96.50 182 ARG A CA 1
ATOM 1393 C C . ARG A 1 182 ? 5.094 -5.293 -27.165 1.00 96.50 182 ARG A C 1
ATOM 1395 O O . ARG A 1 182 ? 5.937 -5.805 -27.898 1.00 96.50 182 ARG A O 1
ATOM 1402 N N . LYS A 1 183 ? 4.778 -3.994 -27.230 1.00 96.25 183 LYS A N 1
ATOM 1403 C CA . LYS A 1 183 ? 5.429 -3.041 -28.144 1.00 96.25 183 LYS A CA 1
ATOM 1404 C C . LYS A 1 183 ? 6.913 -2.867 -27.811 1.00 96.25 183 LYS A C 1
ATOM 1406 O O . LYS A 1 183 ? 7.728 -2.843 -28.729 1.00 96.25 183 LYS A O 1
ATOM 1411 N N . LEU A 1 184 ? 7.269 -2.842 -26.526 1.00 90.75 184 LEU A N 1
ATOM 1412 C CA . LEU A 1 184 ? 8.658 -2.791 -26.076 1.00 90.75 184 LEU A CA 1
ATOM 1413 C C . LEU A 1 184 ? 9.447 -4.030 -26.525 1.00 90.75 184 LEU A C 1
ATOM 1415 O O . LEU A 1 184 ? 10.534 -3.887 -27.080 1.00 90.75 184 LEU A O 1
ATOM 1419 N N . TYR A 1 185 ? 8.887 -5.236 -26.369 1.00 90.44 185 TYR A N 1
ATOM 1420 C CA . TYR A 1 185 ? 9.515 -6.471 -26.864 1.00 90.44 185 TYR A CA 1
ATOM 1421 C C . TYR A 1 185 ? 9.645 -6.518 -28.391 1.00 90.44 185 TYR A C 1
ATOM 1423 O O . TYR A 1 185 ? 10.578 -7.124 -28.910 1.00 90.44 185 TYR A O 1
ATOM 1431 N N . ALA A 1 186 ? 8.746 -5.850 -29.114 1.00 92.19 186 ALA A N 1
ATOM 1432 C CA . ALA A 1 186 ? 8.834 -5.671 -30.561 1.00 92.19 186 ALA A CA 1
ATOM 1433 C C . ALA A 1 186 ? 9.789 -4.535 -30.987 1.00 92.19 186 ALA A C 1
ATOM 1435 O O . ALA A 1 186 ? 9.810 -4.179 -32.164 1.00 92.19 186 ALA A O 1
ATOM 1436 N N . LEU A 1 187 ? 10.553 -3.949 -30.051 1.00 88.50 187 LEU A N 1
ATOM 1437 C CA . LEU A 1 187 ? 11.451 -2.804 -30.264 1.00 88.50 187 LEU A CA 1
ATOM 1438 C C . LEU A 1 187 ? 10.743 -1.541 -30.798 1.00 88.50 187 LEU A C 1
ATOM 1440 O O . LEU A 1 187 ? 11.376 -0.652 -31.363 1.00 88.50 187 LEU A O 1
ATOM 1444 N N . ASN A 1 188 ? 9.426 -1.433 -30.597 1.00 92.81 188 ASN A N 1
ATOM 1445 C CA . ASN A 1 188 ? 8.640 -0.241 -30.907 1.00 92.81 188 ASN A CA 1
ATOM 1446 C C . ASN A 1 188 ? 8.576 0.681 -29.675 1.00 92.81 188 ASN A C 1
ATOM 1448 O O . ASN A 1 188 ? 7.598 0.670 -28.924 1.00 92.81 188 ASN A O 1
ATOM 1452 N N . PHE A 1 189 ? 9.640 1.459 -29.453 1.00 88.69 189 PHE A N 1
ATOM 1453 C CA . PHE A 1 189 ? 9.803 2.297 -28.256 1.00 88.69 189 PHE A CA 1
ATOM 1454 C C . PHE A 1 189 ? 8.813 3.458 -28.169 1.00 88.69 189 PHE A C 1
ATOM 1456 O O . PHE A 1 189 ? 8.280 3.721 -27.092 1.00 88.69 189 PHE A O 1
ATOM 1463 N N . GLU A 1 190 ? 8.552 4.135 -29.288 1.00 93.19 190 GLU A N 1
ATOM 1464 C CA . GLU A 1 190 ? 7.589 5.238 -29.355 1.00 93.19 190 GLU A CA 1
ATOM 1465 C C . GLU A 1 190 ? 6.195 4.731 -28.985 1.00 93.19 190 GLU A C 1
ATOM 1467 O O . GLU A 1 190 ? 5.610 5.183 -28.003 1.00 93.19 190 GLU A O 1
ATOM 1472 N N . GLY A 1 191 ? 5.734 3.674 -29.659 1.00 96.25 191 GLY A N 1
ATOM 1473 C CA . GLY A 1 191 ? 4.432 3.093 -29.371 1.00 96.25 191 GLY A CA 1
ATOM 1474 C C . GLY A 1 191 ? 4.328 2.502 -27.963 1.00 96.25 191 GLY A C 1
ATOM 1475 O O . GLY A 1 191 ? 3.240 2.511 -27.395 1.00 96.25 191 GLY A O 1
ATOM 1476 N N . ALA A 1 192 ? 5.411 1.963 -27.393 1.00 95.50 192 ALA A N 1
ATOM 1477 C CA . ALA A 1 192 ? 5.420 1.493 -26.007 1.00 95.50 192 ALA A CA 1
ATOM 1478 C C . ALA A 1 192 ? 5.318 2.656 -25.006 1.00 95.50 192 ALA A C 1
ATOM 1480 O O . ALA A 1 192 ? 4.605 2.549 -24.009 1.00 95.50 192 ALA A O 1
ATOM 1481 N N . THR A 1 193 ? 5.993 3.772 -25.291 1.00 94.62 193 THR A N 1
ATOM 1482 C CA . THR A 1 193 ? 5.953 4.991 -24.471 1.00 94.62 193 THR A CA 1
ATOM 1483 C C . THR A 1 193 ? 4.563 5.620 -24.481 1.00 94.62 193 THR A C 1
ATOM 1485 O O . THR A 1 193 ? 4.073 6.021 -23.429 1.00 94.62 193 THR A O 1
ATOM 1488 N N . GLU A 1 194 ? 3.904 5.665 -25.641 1.00 97.81 194 GLU A N 1
ATOM 1489 C CA . GLU A 1 194 ? 2.530 6.161 -25.775 1.00 97.81 194 GLU A CA 1
ATOM 1490 C C . GLU A 1 194 ? 1.544 5.356 -24.921 1.00 97.81 194 GLU A C 1
ATOM 1492 O O . GLU A 1 194 ? 0.820 5.931 -24.112 1.00 97.81 194 GLU A O 1
ATOM 1497 N N . GLU A 1 195 ? 1.551 4.024 -25.038 1.00 98.38 195 GLU A N 1
ATOM 1498 C CA . GLU A 1 195 ? 0.664 3.150 -24.252 1.00 98.38 195 GLU A CA 1
ATOM 1499 C C . GLU A 1 195 ? 0.935 3.267 -22.751 1.00 98.38 195 GLU A C 1
ATOM 1501 O O . GLU A 1 195 ? 0.005 3.329 -21.948 1.00 98.38 195 GLU A O 1
ATOM 1506 N N . PHE A 1 196 ? 2.212 3.343 -22.363 1.00 97.06 196 PHE A N 1
ATOM 1507 C CA . PHE A 1 196 ? 2.588 3.547 -20.969 1.00 97.06 196 PHE A CA 1
ATOM 1508 C C . PHE A 1 196 ? 2.105 4.905 -20.439 1.00 97.06 196 PHE A C 1
ATOM 1510 O O . PHE A 1 196 ? 1.634 4.990 -19.306 1.00 97.06 196 PHE A O 1
ATOM 1517 N N . CYS A 1 197 ? 2.173 5.962 -21.253 1.00 96.75 197 CYS A N 1
ATOM 1518 C CA . CYS A 1 197 ? 1.657 7.282 -20.896 1.00 96.75 197 CYS A CA 1
ATOM 1519 C C . CYS A 1 197 ? 0.140 7.248 -20.664 1.00 96.75 197 CYS A C 1
ATOM 1521 O O . CYS A 1 197 ? -0.332 7.756 -19.647 1.00 96.75 197 CYS A O 1
ATOM 1523 N N . VAL A 1 198 ? -0.609 6.582 -21.551 1.00 97.88 198 VAL A N 1
ATOM 1524 C CA . VAL A 1 198 ? -2.059 6.391 -21.393 1.00 97.88 198 VAL A CA 1
ATOM 1525 C C . VAL A 1 198 ? -2.372 5.624 -20.109 1.00 97.88 198 VAL A C 1
ATOM 1527 O O . VAL A 1 198 ? -3.193 6.082 -19.317 1.00 97.88 198 VAL A O 1
ATOM 1530 N N . ALA A 1 199 ? -1.675 4.514 -19.844 1.00 97.50 199 ALA A N 1
ATOM 1531 C CA . ALA A 1 199 ? -1.838 3.763 -18.599 1.00 97.50 199 ALA A CA 1
ATOM 1532 C C . ALA A 1 199 ? -1.597 4.635 -17.356 1.00 97.50 199 ALA A C 1
ATOM 1534 O O . ALA A 1 199 ? -2.336 4.531 -16.380 1.00 97.50 199 ALA A O 1
ATOM 1535 N N . LYS A 1 200 ? -0.594 5.522 -17.396 1.00 95.25 200 LYS A N 1
ATOM 1536 C CA . LYS A 1 200 ? -0.290 6.435 -16.289 1.00 95.25 200 LYS A CA 1
ATOM 1537 C C . LYS A 1 200 ? -1.412 7.438 -16.034 1.00 95.25 200 LYS A C 1
ATOM 1539 O O . LYS A 1 200 ? -1.784 7.634 -14.887 1.00 95.25 200 LYS A O 1
ATOM 1544 N N . ILE A 1 201 ? -1.969 8.028 -17.091 1.00 95.00 201 ILE A N 1
ATOM 1545 C CA . ILE A 1 201 ? -3.109 8.951 -16.979 1.00 95.00 201 ILE A CA 1
ATOM 1546 C C . ILE A 1 201 ? -4.306 8.235 -16.342 1.00 95.00 201 ILE A C 1
ATOM 1548 O O . ILE A 1 201 ? -4.911 8.755 -15.409 1.00 95.00 201 ILE A O 1
ATOM 1552 N N . LEU A 1 202 ? -4.605 7.013 -16.789 1.00 95.38 202 LEU A N 1
ATOM 1553 C CA . LEU A 1 202 ? -5.696 6.209 -16.233 1.00 95.38 202 LEU A CA 1
ATOM 1554 C C . LEU A 1 202 ? -5.454 5.826 -14.759 1.00 95.38 202 LEU A C 1
ATOM 1556 O O . LEU A 1 202 ? -6.397 5.819 -13.967 1.00 95.38 202 LEU A O 1
ATOM 1560 N N . LEU A 1 203 ? -4.203 5.541 -14.373 1.00 92.25 203 LEU A N 1
ATOM 1561 C CA . LEU A 1 203 ? -3.811 5.325 -12.972 1.00 92.25 203 LEU A CA 1
ATOM 1562 C C . LEU A 1 203 ? -3.985 6.586 -12.120 1.00 92.25 203 LEU A C 1
ATOM 1564 O O . LEU A 1 203 ? -4.488 6.501 -11.002 1.00 92.25 203 LEU A O 1
ATOM 1568 N N . ASP A 1 204 ? -3.611 7.753 -12.638 1.00 88.50 204 ASP A N 1
ATOM 1569 C CA . ASP A 1 204 ? -3.786 9.015 -11.919 1.00 88.50 204 ASP A CA 1
ATOM 1570 C C . ASP A 1 204 ? -5.284 9.298 -11.687 1.00 88.50 204 ASP A C 1
ATOM 1572 O O . ASP A 1 204 ? -5.689 9.674 -10.585 1.00 88.50 204 ASP A O 1
ATOM 1576 N N . GLU A 1 205 ? -6.132 9.027 -12.683 1.00 89.19 205 GLU A N 1
ATOM 1577 C CA . GLU A 1 205 ? -7.591 9.160 -12.584 1.00 89.19 205 GLU A CA 1
ATOM 1578 C C . GLU A 1 205 ? -8.230 8.178 -11.584 1.00 89.19 205 GLU A C 1
ATOM 1580 O O . GLU A 1 205 ? -9.201 8.533 -10.908 1.00 89.19 205 GLU A O 1
ATOM 1585 N N . LEU A 1 206 ? -7.671 6.971 -11.429 1.00 90.31 206 LEU A N 1
ATOM 1586 C CA . LEU A 1 206 ? -8.109 5.993 -10.422 1.00 90.31 206 LEU A CA 1
ATOM 1587 C C . LEU A 1 206 ? -7.997 6.531 -8.990 1.00 90.31 206 LEU A C 1
ATOM 1589 O O . LEU A 1 206 ? -8.788 6.133 -8.132 1.00 90.31 206 LEU A O 1
ATOM 1593 N N . THR A 1 207 ? -7.075 7.463 -8.730 1.00 85.31 207 THR A N 1
ATOM 1594 C CA . THR A 1 207 ? -6.855 8.049 -7.398 1.00 85.31 207 THR A CA 1
ATOM 1595 C C . THR A 1 207 ? -8.149 8.582 -6.786 1.00 85.31 207 THR A C 1
ATOM 1597 O O . THR A 1 207 ? -8.434 8.322 -5.621 1.00 85.31 207 THR A O 1
ATOM 1600 N N . GLN A 1 208 ? -8.981 9.281 -7.564 1.00 84.50 208 GLN A N 1
ATOM 1601 C CA . GLN A 1 208 ? -10.229 9.857 -7.047 1.00 84.50 208 GLN A CA 1
ATOM 1602 C C . GLN A 1 208 ? -11.250 8.782 -6.659 1.00 84.50 208 GLN A C 1
ATOM 1604 O O . GLN A 1 208 ? -11.946 8.915 -5.651 1.00 84.50 208 GLN A O 1
ATOM 1609 N N . LEU A 1 209 ? -11.330 7.701 -7.440 1.00 84.56 209 LEU A N 1
ATOM 1610 C CA . LEU A 1 209 ? -12.214 6.574 -7.146 1.00 84.56 209 LEU A CA 1
ATOM 1611 C C . LEU A 1 209 ? -11.756 5.829 -5.888 1.00 84.56 209 LEU A C 1
ATOM 1613 O O . LEU A 1 209 ? -12.591 5.484 -5.052 1.00 84.56 209 LEU A O 1
ATOM 1617 N N . PHE A 1 210 ? -10.445 5.644 -5.716 1.00 87.56 210 PHE A N 1
ATOM 1618 C CA . PHE A 1 210 ? -9.883 5.041 -4.509 1.00 87.56 210 PHE A CA 1
ATOM 1619 C C . PHE A 1 210 ? -10.076 5.911 -3.269 1.00 87.56 210 PHE A C 1
ATOM 1621 O O . PHE A 1 210 ? -10.446 5.373 -2.233 1.00 87.56 210 PHE A O 1
ATOM 1628 N N . VAL A 1 211 ? -9.902 7.234 -3.362 1.00 84.69 211 VAL A N 1
ATOM 1629 C CA . VAL A 1 211 ? -10.195 8.152 -2.245 1.00 84.69 211 VAL A CA 1
ATOM 1630 C C . VAL A 1 211 ? -11.658 8.031 -1.828 1.00 84.69 211 VAL A C 1
ATOM 1632 O O . VAL A 1 211 ? -11.956 7.872 -0.649 1.00 84.69 211 VAL A O 1
ATOM 1635 N N . ARG A 1 212 ? -12.583 8.023 -2.793 1.00 86.69 212 ARG A N 1
ATOM 1636 C CA . ARG A 1 212 ? -14.009 7.860 -2.497 1.00 86.69 212 ARG A CA 1
ATOM 1637 C C . ARG A 1 212 ? -14.311 6.523 -1.820 1.00 86.69 212 ARG A C 1
ATOM 1639 O O . ARG A 1 212 ? -15.054 6.501 -0.844 1.00 86.69 212 ARG A O 1
ATOM 1646 N N . LEU A 1 213 ? -13.763 5.424 -2.339 1.00 86.31 213 LEU A N 1
ATOM 1647 C CA . LEU A 1 213 ? -13.941 4.105 -1.734 1.00 86.31 213 LEU A CA 1
ATOM 1648 C C . LEU A 1 213 ? -13.339 4.061 -0.326 1.00 86.31 213 LEU A C 1
ATOM 1650 O O . LEU A 1 213 ? -13.985 3.569 0.590 1.00 86.31 213 LEU A O 1
ATOM 1654 N N . SER A 1 214 ? -12.137 4.611 -0.146 1.00 85.75 214 SER A N 1
ATOM 1655 C CA . SER A 1 214 ? -11.470 4.687 1.152 1.00 85.75 214 SER A CA 1
ATOM 1656 C C . SER A 1 214 ? -12.334 5.421 2.169 1.00 85.75 214 SER A C 1
ATOM 1658 O O . SER A 1 214 ? -12.507 4.915 3.268 1.00 85.75 214 SER A O 1
ATOM 1660 N N . ASN A 1 215 ? -12.930 6.556 1.799 1.00 83.31 215 ASN A N 1
ATOM 1661 C CA . ASN A 1 215 ? -13.796 7.313 2.702 1.00 83.31 215 ASN A CA 1
ATOM 1662 C C . ASN A 1 215 ? -15.030 6.502 3.118 1.00 83.31 215 ASN A C 1
ATOM 1664 O O . ASN A 1 215 ? -15.340 6.455 4.302 1.00 83.31 215 ASN A O 1
ATOM 1668 N N . LEU A 1 216 ? -15.677 5.804 2.176 1.00 84.06 216 LEU A N 1
ATOM 1669 C CA . LEU A 1 216 ? -16.817 4.927 2.478 1.00 84.06 216 LEU A CA 1
ATOM 1670 C C . LEU A 1 216 ? -16.429 3.773 3.411 1.00 84.06 216 LEU A C 1
ATOM 1672 O O . LEU A 1 216 ? -17.178 3.423 4.321 1.00 84.06 216 LEU A O 1
ATOM 1676 N N . VAL A 1 217 ? -15.258 3.175 3.182 1.00 82.44 217 VAL A N 1
ATOM 1677 C CA . VAL A 1 217 ? -14.732 2.095 4.024 1.00 82.44 217 VAL A CA 1
ATOM 1678 C C . VAL A 1 217 ? -14.419 2.607 5.427 1.00 82.44 217 VAL A C 1
ATOM 1680 O O . VAL A 1 217 ? -14.750 1.940 6.406 1.00 82.44 217 VAL A O 1
ATOM 1683 N N . THR A 1 218 ? -13.790 3.778 5.537 1.00 85.19 218 THR A N 1
ATOM 1684 C CA . THR A 1 218 ? -13.495 4.413 6.824 1.00 85.19 218 THR A CA 1
ATOM 1685 C C . THR A 1 218 ? -14.788 4.715 7.570 1.00 85.19 218 THR A C 1
ATOM 1687 O O . THR A 1 218 ? -14.939 4.246 8.689 1.00 85.19 218 THR A O 1
ATOM 1690 N N . GLU A 1 219 ? -15.749 5.389 6.938 1.00 87.06 219 GLU A N 1
ATOM 1691 C CA . GLU A 1 219 ? -17.054 5.715 7.525 1.00 87.06 219 GLU A CA 1
ATOM 1692 C C . GLU A 1 219 ? -17.767 4.463 8.057 1.00 87.06 219 GLU A C 1
ATOM 1694 O O . GLU A 1 219 ? -18.138 4.399 9.228 1.00 87.06 219 GLU A O 1
ATOM 1699 N N . SER A 1 220 ? -17.880 3.413 7.238 1.00 85.31 220 SER A N 1
ATOM 1700 C CA . SER A 1 220 ? -18.537 2.171 7.654 1.00 85.31 220 SER A CA 1
ATOM 1701 C C . SER A 1 220 ? -17.797 1.447 8.783 1.00 85.31 220 SER A C 1
ATOM 1703 O O . SER A 1 220 ? -18.442 0.825 9.630 1.00 85.31 220 SER A O 1
ATOM 1705 N N . ASN A 1 221 ? -16.462 1.480 8.802 1.00 86.31 221 ASN A N 1
ATOM 1706 C CA . ASN A 1 221 ? -15.682 0.876 9.881 1.00 86.31 221 ASN A CA 1
ATOM 1707 C C . ASN A 1 221 ? -15.802 1.670 11.182 1.00 86.31 221 ASN A C 1
ATOM 1709 O O . ASN A 1 221 ? -15.927 1.053 12.240 1.00 86.31 221 ASN A O 1
ATOM 1713 N N . THR A 1 222 ? -15.791 3.000 11.100 1.00 87.12 222 THR A N 1
ATOM 1714 C CA . THR A 1 222 ? -15.996 3.899 12.238 1.00 87.12 222 THR A CA 1
ATOM 1715 C C . THR A 1 222 ? -17.376 3.674 12.848 1.00 87.12 222 THR A C 1
ATOM 1717 O O . THR A 1 222 ? -17.472 3.460 14.052 1.00 87.12 222 THR A O 1
ATOM 1720 N N . GLU A 1 223 ? -18.426 3.592 12.025 1.00 90.44 223 GLU A N 1
ATOM 1721 C CA . GLU A 1 223 ? -19.790 3.311 12.490 1.00 90.44 223 GLU A CA 1
ATOM 1722 C C . GLU A 1 223 ? -19.896 1.945 13.181 1.00 90.44 223 GLU A C 1
ATOM 1724 O O . GLU A 1 223 ? -20.442 1.825 14.279 1.00 90.44 223 GLU A O 1
ATOM 1729 N N . ARG A 1 224 ? -19.325 0.894 12.579 1.00 87.69 224 ARG A N 1
ATOM 1730 C CA . ARG A 1 224 ? -19.324 -0.443 13.189 1.00 87.69 224 ARG A CA 1
ATOM 1731 C C . ARG A 1 224 ? -18.579 -0.450 14.524 1.00 87.69 224 ARG A C 1
ATOM 1733 O O . ARG A 1 224 ? -19.061 -1.041 15.487 1.00 87.69 224 ARG A O 1
ATOM 1740 N N . TYR A 1 225 ? -17.417 0.198 14.588 1.00 91.00 225 TYR A N 1
ATOM 1741 C CA . TYR A 1 225 ? -16.647 0.292 15.824 1.00 91.00 225 TYR A CA 1
ATOM 1742 C C . TYR A 1 225 ? -17.405 1.068 16.906 1.00 91.00 225 TYR A C 1
ATOM 1744 O O . TYR A 1 225 ? -17.423 0.629 18.053 1.00 91.00 225 TYR A O 1
ATOM 1752 N N . LEU A 1 226 ? -18.067 2.173 16.549 1.00 92.19 226 LEU A N 1
ATOM 1753 C CA . LEU A 1 226 ? -18.919 2.945 17.452 1.00 92.19 226 LEU A CA 1
ATOM 1754 C C . LEU A 1 226 ? -20.024 2.067 18.060 1.00 92.19 226 LEU A C 1
ATOM 1756 O O . LEU A 1 226 ? -20.159 2.010 19.280 1.00 92.19 226 LEU A O 1
ATOM 1760 N N . GLN A 1 227 ? -20.755 1.312 17.236 1.00 93.38 227 GLN A N 1
ATOM 1761 C CA . GLN A 1 227 ? -21.799 0.390 17.709 1.00 93.38 227 GLN A CA 1
ATOM 1762 C C . GLN A 1 227 ? -21.242 -0.694 18.648 1.00 93.38 227 GLN A C 1
ATOM 1764 O O . GLN A 1 227 ? -21.825 -0.986 19.693 1.00 93.38 227 GLN A O 1
ATOM 1769 N N . GLU A 1 228 ? -20.100 -1.292 18.297 1.00 92.12 228 GLU A N 1
ATOM 1770 C CA . GLU A 1 228 ? -19.426 -2.287 19.138 1.00 92.12 228 GLU A CA 1
ATOM 1771 C C . GLU A 1 228 ? -18.954 -1.682 20.476 1.00 92.12 228 GLU A C 1
ATOM 1773 O O . GLU A 1 228 ? -19.081 -2.326 21.522 1.00 92.12 228 GLU A O 1
ATOM 1778 N N . ALA A 1 229 ? -18.440 -0.448 20.465 1.00 91.31 229 ALA A N 1
ATOM 1779 C CA . ALA A 1 229 ? -17.975 0.260 21.655 1.00 91.31 229 ALA A CA 1
ATOM 1780 C C . ALA A 1 229 ? -19.125 0.579 22.620 1.00 91.31 229 ALA A C 1
ATOM 1782 O O . ALA A 1 229 ? -19.004 0.338 23.818 1.00 91.31 229 ALA A O 1
ATOM 1783 N N . GLU A 1 230 ? -20.275 1.025 22.120 1.00 94.75 230 GLU A N 1
ATOM 1784 C CA . GLU A 1 230 ? -21.441 1.315 22.963 1.00 94.75 230 GLU A CA 1
ATOM 1785 C C . GLU A 1 230 ? -21.994 0.081 23.668 1.00 94.75 230 GLU A C 1
ATOM 1787 O O . GLU A 1 230 ? -22.332 0.128 24.857 1.00 94.75 230 GLU A O 1
ATOM 1792 N N . LEU A 1 231 ? -22.051 -1.047 22.954 1.00 93.94 231 LEU A N 1
ATOM 1793 C CA . LEU A 1 231 ? -22.432 -2.328 23.542 1.00 93.94 231 LEU A CA 1
ATOM 1794 C C . LEU A 1 231 ? -21.434 -2.749 24.626 1.00 93.94 231 LEU A C 1
ATOM 1796 O O . LEU A 1 231 ? -21.842 -3.199 25.700 1.00 93.94 231 LEU A O 1
ATOM 1800 N N . ARG A 1 232 ? -20.131 -2.574 24.369 1.00 95.38 232 ARG A N 1
ATOM 1801 C CA . ARG A 1 232 ? -19.061 -2.901 25.318 1.00 95.38 232 ARG A CA 1
ATOM 1802 C C . ARG A 1 232 ? -19.138 -2.045 26.582 1.00 95.38 232 ARG A C 1
ATOM 1804 O O . ARG A 1 232 ? -19.123 -2.607 27.676 1.00 95.38 232 ARG A O 1
ATOM 1811 N N . VAL A 1 233 ? -19.280 -0.726 26.449 1.00 95.94 233 VAL A N 1
ATOM 1812 C CA . VAL A 1 233 ? -19.401 0.207 27.583 1.00 95.94 233 VAL A CA 1
ATOM 1813 C C . VAL A 1 233 ? -20.657 -0.087 28.406 1.00 95.94 233 VAL A C 1
ATOM 1815 O O . VAL A 1 233 ? -20.583 -0.179 29.634 1.00 95.94 233 VAL A O 1
ATOM 1818 N N . SER A 1 234 ? -21.790 -0.340 27.745 1.00 95.81 234 SER A N 1
ATOM 1819 C CA . SER A 1 234 ? -23.041 -0.716 28.418 1.00 95.81 234 SER A CA 1
ATOM 1820 C C . SER A 1 234 ? -22.882 -2.001 29.240 1.00 95.81 234 SER A C 1
ATOM 1822 O O . SER A 1 234 ? -23.236 -2.039 30.422 1.00 95.81 234 SER A O 1
ATOM 1824 N N . ALA A 1 235 ? -22.291 -3.044 28.646 1.00 94.50 235 ALA A N 1
ATOM 1825 C CA . ALA A 1 235 ? -22.033 -4.310 29.328 1.00 94.50 235 ALA A CA 1
ATOM 1826 C C . ALA A 1 235 ? -21.032 -4.153 30.487 1.00 94.50 235 ALA A C 1
ATOM 1828 O O . ALA A 1 235 ? -21.205 -4.758 31.547 1.00 94.50 235 ALA A O 1
ATOM 1829 N N . ALA A 1 236 ? -19.997 -3.324 30.320 1.00 95.81 236 ALA A N 1
ATOM 1830 C CA . ALA A 1 236 ? -19.023 -3.042 31.369 1.00 95.81 236 ALA A CA 1
ATOM 1831 C C . ALA A 1 236 ? -19.685 -2.384 32.590 1.00 95.81 236 ALA A C 1
ATOM 1833 O O . ALA A 1 236 ? -19.468 -2.836 33.717 1.00 95.81 236 ALA A O 1
ATOM 1834 N N . LYS A 1 237 ? -20.564 -1.393 32.385 1.00 97.00 237 LYS A N 1
ATOM 1835 C CA . LYS A 1 237 ? -21.320 -0.750 33.475 1.00 97.00 237 LYS A CA 1
ATOM 1836 C C . LYS A 1 237 ? -22.189 -1.744 34.239 1.00 97.00 237 LYS A C 1
ATOM 1838 O O . LYS A 1 237 ? -22.186 -1.729 35.471 1.00 97.00 237 LYS A O 1
ATOM 1843 N N . GLU A 1 238 ? -22.902 -2.619 33.532 1.00 96.25 238 GLU A N 1
ATOM 1844 C CA . GLU A 1 238 ? -23.724 -3.659 34.160 1.00 96.25 238 GLU A CA 1
ATOM 1845 C C . GLU A 1 238 ? -22.867 -4.614 35.007 1.00 96.25 238 GLU A C 1
ATOM 1847 O O . GLU A 1 238 ? -23.163 -4.851 36.182 1.00 96.25 238 GLU A O 1
ATOM 1852 N N . ASN A 1 239 ? -21.747 -5.088 34.457 1.00 95.38 239 ASN A N 1
ATOM 1853 C CA . ASN A 1 239 ? -20.824 -5.980 35.158 1.00 95.38 239 ASN A CA 1
ATOM 1854 C C . ASN A 1 239 ? -20.212 -5.331 36.413 1.00 95.38 239 ASN A C 1
ATOM 1856 O O . ASN A 1 239 ? -20.140 -5.969 37.466 1.00 95.38 239 ASN A O 1
ATOM 1860 N N . ILE A 1 240 ? -19.803 -4.060 36.339 1.00 96.00 240 ILE A N 1
ATOM 1861 C CA . ILE A 1 240 ? -19.257 -3.313 37.484 1.00 96.00 240 ILE A CA 1
ATOM 1862 C C . ILE A 1 240 ? -20.321 -3.135 38.570 1.00 96.00 240 ILE A C 1
ATOM 1864 O O . ILE A 1 240 ? -20.046 -3.364 39.754 1.00 96.00 240 ILE A O 1
ATOM 1868 N N . ALA A 1 241 ? -21.549 -2.777 38.185 1.00 92.75 241 ALA A N 1
ATOM 1869 C CA . ALA A 1 241 ? -22.653 -2.606 39.122 1.00 92.75 241 ALA A CA 1
ATOM 1870 C C . ALA A 1 241 ? -22.932 -3.904 39.902 1.00 92.75 241 ALA A C 1
ATOM 1872 O O . ALA A 1 241 ? -23.039 -3.877 41.135 1.00 92.75 241 ALA A O 1
ATOM 1873 N N . LEU A 1 242 ? -22.959 -5.042 39.200 1.00 94.00 242 LEU A N 1
ATOM 1874 C CA . LEU A 1 242 ? -23.223 -6.370 39.764 1.00 94.00 242 LEU A CA 1
ATOM 1875 C C . LEU A 1 242 ? -22.027 -6.997 40.497 1.00 94.00 242 LEU A C 1
ATOM 1877 O O . LEU A 1 242 ? -22.209 -7.960 41.243 1.00 94.00 242 LEU A O 1
ATOM 1881 N N . SER A 1 243 ? -20.813 -6.470 40.323 1.00 93.38 243 SER A N 1
ATOM 1882 C CA . SER A 1 243 ? -19.607 -7.060 40.906 1.00 93.38 243 SER A CA 1
ATOM 1883 C C . SER A 1 243 ? -19.648 -7.086 42.438 1.00 93.38 243 SER A C 1
ATOM 1885 O O . SER A 1 243 ? -19.825 -6.060 43.090 1.00 93.38 243 SER A O 1
ATOM 1887 N N . ALA A 1 244 ? -19.443 -8.255 43.043 1.00 91.69 244 ALA A N 1
ATOM 1888 C CA . ALA A 1 244 ? -19.331 -8.390 44.498 1.00 91.69 244 ALA A CA 1
ATOM 1889 C C . ALA A 1 244 ? -17.904 -8.140 45.021 1.00 91.69 244 ALA A C 1
ATOM 1891 O O . ALA A 1 244 ? -17.710 -8.024 46.228 1.00 91.69 244 ALA A O 1
ATOM 1892 N N . THR A 1 245 ? -16.909 -8.092 44.131 1.00 91.25 245 THR A N 1
ATOM 1893 C CA . THR A 1 245 ? -15.485 -7.992 44.490 1.00 91.25 245 THR A CA 1
ATOM 1894 C C . THR A 1 245 ? -14.982 -6.554 44.547 1.00 91.25 245 THR A C 1
ATOM 1896 O O . THR A 1 245 ? -13.970 -6.288 45.189 1.00 91.25 245 THR A O 1
ATOM 1899 N N . LEU A 1 246 ? -15.681 -5.624 43.894 1.00 92.44 246 LEU A N 1
ATOM 1900 C CA . LEU A 1 246 ? -15.319 -4.210 43.876 1.00 92.44 246 LEU A CA 1
ATOM 1901 C C . LEU A 1 246 ? -15.840 -3.475 45.111 1.00 92.44 246 LEU A C 1
ATOM 1903 O O . LEU A 1 246 ? -16.980 -3.674 45.542 1.00 92.44 246 LEU A O 1
ATOM 1907 N N . THR A 1 247 ? -15.014 -2.574 45.642 1.00 93.88 247 THR A N 1
ATOM 1908 C CA . THR A 1 247 ? -15.418 -1.642 46.699 1.00 93.88 247 THR A CA 1
ATOM 1909 C C . THR A 1 247 ? -16.402 -0.598 46.152 1.00 93.88 247 THR A C 1
ATOM 1911 O O . THR A 1 247 ? -16.409 -0.342 44.945 1.00 93.88 247 THR A O 1
ATOM 1914 N N . PRO A 1 248 ? -17.235 0.030 47.006 1.00 94.06 248 PRO A N 1
ATOM 1915 C CA . PRO A 1 248 ? -18.134 1.102 46.574 1.00 94.06 248 PRO A CA 1
ATOM 1916 C C . PRO A 1 248 ? -17.410 2.236 45.835 1.00 94.06 248 PRO A C 1
ATOM 1918 O O . PRO A 1 248 ? -17.857 2.627 44.761 1.00 94.06 248 PRO A O 1
ATOM 1921 N N . ASP A 1 249 ? -16.264 2.680 46.356 1.00 93.62 249 ASP A N 1
ATOM 1922 C CA . ASP A 1 249 ? -15.480 3.773 45.768 1.00 93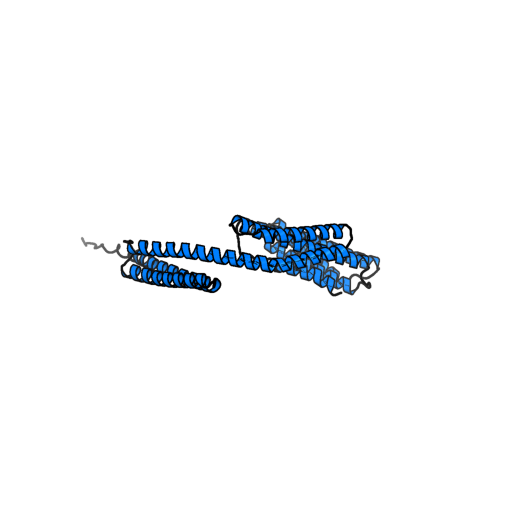.62 249 ASP A CA 1
ATOM 1923 C C . ASP A 1 249 ? -14.936 3.396 44.381 1.00 93.62 249 ASP A C 1
ATOM 1925 O O . ASP A 1 249 ? -15.089 4.151 43.425 1.00 93.62 249 ASP A O 1
ATOM 1929 N N . ALA A 1 250 ? -14.392 2.183 44.225 1.00 94.06 250 ALA A N 1
ATOM 1930 C CA . ALA A 1 250 ? -13.884 1.721 42.933 1.00 94.06 250 ALA A CA 1
ATOM 1931 C C . ALA A 1 250 ? -14.998 1.545 41.894 1.00 94.06 250 ALA A C 1
ATOM 1933 O O . ALA A 1 250 ? -14.791 1.817 40.713 1.00 94.06 250 ALA A O 1
ATOM 1934 N N . LYS A 1 251 ? -16.196 1.116 42.321 1.00 96.25 251 LYS A N 1
ATOM 1935 C CA . LYS A 1 251 ? -17.371 1.093 41.440 1.00 96.25 251 LYS A CA 1
ATOM 1936 C C . LYS A 1 251 ? -17.758 2.495 40.995 1.00 96.25 251 LYS A C 1
ATOM 1938 O O . LYS A 1 251 ? -18.079 2.677 39.826 1.00 96.25 251 LYS A O 1
ATOM 1943 N N . GLU A 1 252 ? -17.764 3.459 41.912 1.00 96.56 252 GLU A N 1
ATOM 1944 C CA . GLU A 1 252 ? -18.116 4.839 41.591 1.00 96.56 252 GLU A CA 1
ATOM 1945 C C . GLU A 1 252 ? -17.130 5.442 40.586 1.00 96.56 252 GLU A C 1
ATOM 1947 O O . GLU A 1 252 ? -17.562 5.995 39.576 1.00 96.56 252 GLU A O 1
ATOM 1952 N N . ASP A 1 253 ? -15.825 5.287 40.817 1.00 96.69 253 ASP A N 1
ATOM 1953 C CA . ASP A 1 253 ? -14.789 5.818 39.929 1.00 96.69 253 ASP A CA 1
ATOM 1954 C C . ASP A 1 253 ? -14.823 5.155 38.545 1.00 96.69 253 ASP A C 1
ATOM 1956 O O . ASP A 1 253 ? -14.808 5.857 37.530 1.00 96.69 253 ASP A O 1
ATOM 1960 N N . ALA A 1 254 ? -14.962 3.826 38.484 1.00 96.75 254 ALA A N 1
ATOM 1961 C CA . ALA A 1 254 ? -15.068 3.102 37.218 1.00 96.75 254 ALA A CA 1
ATOM 1962 C C . ALA A 1 254 ? -16.333 3.496 36.434 1.00 96.75 254 ALA A C 1
ATOM 1964 O O . ALA A 1 254 ? -16.265 3.799 35.244 1.00 96.75 254 ALA A O 1
ATOM 1965 N N . ILE A 1 255 ? -17.493 3.589 37.100 1.00 97.69 255 ILE A N 1
ATOM 1966 C CA . ILE A 1 255 ? -18.737 4.041 36.457 1.00 97.69 255 ILE A CA 1
ATOM 1967 C C . ILE A 1 255 ? -18.628 5.500 36.002 1.00 97.69 255 ILE A C 1
ATOM 1969 O O . ILE A 1 255 ? -19.134 5.839 34.933 1.00 97.69 255 ILE A O 1
ATOM 1973 N N . ARG A 1 256 ? -17.967 6.374 36.772 1.00 97.94 256 ARG A N 1
ATOM 1974 C CA . ARG A 1 256 ? -17.739 7.770 36.375 1.00 97.94 256 ARG A CA 1
ATOM 1975 C C . ARG A 1 256 ? -16.917 7.846 35.089 1.00 97.94 256 ARG A C 1
ATOM 1977 O O . ARG A 1 256 ? -17.297 8.591 34.190 1.00 97.94 256 ARG A O 1
ATOM 1984 N N . ALA A 1 257 ? -15.848 7.057 34.985 1.00 97.81 257 ALA A N 1
ATOM 1985 C CA . ALA A 1 257 ? -15.050 6.964 33.767 1.00 97.81 257 ALA A CA 1
ATOM 1986 C C . ALA A 1 257 ? -15.885 6.442 32.584 1.00 97.81 257 ALA A C 1
ATOM 1988 O O . ALA A 1 257 ? -15.903 7.072 31.530 1.00 97.81 257 ALA A O 1
ATOM 1989 N N . LEU A 1 258 ? -16.678 5.379 32.764 1.00 98.00 258 LEU A N 1
ATOM 1990 C CA . LEU A 1 258 ? -17.546 4.871 31.693 1.00 98.00 258 LEU A CA 1
ATOM 1991 C C . LEU A 1 258 ? -18.647 5.855 31.273 1.00 98.00 258 LEU A C 1
ATOM 1993 O O . LEU A 1 258 ? -18.992 5.894 30.100 1.00 98.00 258 LEU A O 1
ATOM 1997 N N . ASN A 1 259 ? -19.163 6.696 32.173 1.00 98.38 259 ASN A N 1
ATOM 1998 C CA . ASN A 1 259 ? -20.095 7.763 31.788 1.00 98.38 259 ASN A CA 1
ATOM 1999 C C . ASN A 1 259 ? -19.420 8.840 30.917 1.00 98.38 259 ASN A C 1
ATOM 2001 O O . ASN A 1 259 ? -20.059 9.387 30.022 1.00 98.38 259 ASN A O 1
ATOM 2005 N N . ASN A 1 260 ? -18.137 9.143 31.151 1.00 98.31 260 ASN A N 1
ATOM 2006 C CA . ASN A 1 260 ? -17.377 10.025 30.259 1.00 98.31 260 ASN A CA 1
ATOM 2007 C C . ASN A 1 260 ? -17.125 9.352 28.903 1.00 98.31 260 ASN A C 1
ATOM 2009 O O . ASN A 1 260 ? -17.236 10.011 27.874 1.00 98.31 260 ASN A O 1
ATOM 2013 N N . SER A 1 261 ? -16.855 8.041 28.900 1.00 97.88 261 SER A N 1
ATOM 2014 C CA . SER A 1 261 ? -16.762 7.255 27.666 1.00 97.88 261 SER A CA 1
ATOM 2015 C C . SER A 1 261 ? -18.062 7.335 26.858 1.00 97.88 261 SER A C 1
ATOM 2017 O O . SER A 1 261 ? -18.021 7.693 25.687 1.00 97.88 261 SER A O 1
ATOM 2019 N N . GLU A 1 262 ? -19.226 7.123 27.488 1.00 98.31 262 GLU A N 1
ATOM 2020 C CA . GLU A 1 262 ? -20.541 7.265 26.837 1.00 98.31 262 GLU A CA 1
ATOM 2021 C C . GLU A 1 262 ? -20.765 8.660 26.242 1.00 98.31 262 GLU A C 1
ATOM 2023 O O . GLU A 1 262 ? -21.329 8.770 25.155 1.00 98.31 262 GLU A O 1
ATOM 2028 N N . LEU A 1 263 ? -20.319 9.721 26.924 1.00 98.25 263 LEU A N 1
ATOM 2029 C CA . LEU A 1 263 ? -20.412 11.082 26.397 1.00 98.25 263 LEU A CA 1
ATOM 2030 C C . LEU A 1 263 ? -19.574 11.248 25.121 1.00 98.25 263 LEU A C 1
ATOM 2032 O O . LEU A 1 263 ? -20.071 11.794 24.141 1.00 98.25 263 LEU A O 1
ATOM 2036 N N . SER A 1 264 ? -18.336 10.751 25.113 1.00 97.75 264 SER A N 1
ATOM 2037 C CA . SER A 1 264 ? -17.491 10.762 23.914 1.00 97.75 264 SER A CA 1
ATOM 2038 C C . SER A 1 264 ? -18.070 9.900 22.786 1.00 97.75 264 SER A C 1
ATOM 2040 O O . SER A 1 264 ? -18.046 10.317 21.634 1.00 97.75 264 SER A O 1
ATOM 2042 N N . LEU A 1 265 ? -18.673 8.742 23.085 1.00 97.75 265 LEU A N 1
ATOM 2043 C CA . LEU A 1 265 ? -19.367 7.930 22.072 1.00 97.75 265 LEU A CA 1
ATOM 2044 C C . LEU A 1 265 ? -20.585 8.662 21.485 1.00 97.75 265 LEU A C 1
ATOM 2046 O O . LEU A 1 265 ? -20.800 8.617 20.274 1.00 97.75 265 LEU A O 1
ATOM 2050 N N . ALA A 1 266 ? -21.349 9.383 22.310 1.00 98.31 266 ALA A N 1
ATOM 2051 C CA . ALA A 1 266 ? -22.455 10.213 21.836 1.00 98.31 266 ALA A CA 1
ATOM 2052 C C . ALA A 1 266 ? -21.959 11.349 20.925 1.00 98.31 266 ALA A C 1
ATOM 2054 O O . ALA A 1 266 ? -22.502 11.535 19.839 1.00 98.31 266 ALA A O 1
ATOM 2055 N N . ASN A 1 267 ? -20.877 12.038 21.306 1.00 98.00 267 ASN A N 1
ATOM 2056 C CA . ASN A 1 267 ? -20.251 13.041 20.444 1.00 98.00 267 ASN A CA 1
ATOM 2057 C C . ASN A 1 267 ? -19.778 12.421 19.122 1.00 98.00 267 ASN A C 1
ATOM 2059 O O . ASN A 1 267 ? -20.022 12.992 18.064 1.00 98.00 267 ASN A O 1
ATOM 2063 N N . ALA A 1 268 ? -19.132 11.250 19.162 1.00 96.75 268 ALA A N 1
ATOM 2064 C CA . ALA A 1 268 ? -18.691 10.540 17.964 1.00 96.75 268 ALA A CA 1
ATOM 2065 C C . ALA A 1 268 ? -19.868 10.237 17.025 1.00 96.75 268 ALA A C 1
ATOM 2067 O O . ALA A 1 268 ? -19.739 10.407 15.813 1.00 96.75 268 ALA A O 1
ATOM 2068 N N . ARG A 1 269 ? -21.030 9.851 17.571 1.00 97.75 269 ARG A N 1
ATOM 2069 C CA . ARG A 1 269 ? -22.255 9.668 16.784 1.00 97.75 269 ARG A CA 1
ATOM 2070 C C . ARG A 1 269 ? -22.712 10.959 16.119 1.00 97.75 269 ARG A C 1
ATOM 2072 O O . ARG A 1 269 ? -22.952 10.947 14.916 1.00 97.75 269 ARG A O 1
ATOM 2079 N N . ASP A 1 270 ? -22.775 12.058 16.864 1.00 97.81 270 ASP A N 1
ATOM 2080 C CA . ASP A 1 270 ? -23.157 13.359 16.308 1.00 97.81 270 ASP A CA 1
ATOM 2081 C C . ASP A 1 270 ? -22.201 13.766 15.165 1.00 97.81 270 ASP A C 1
ATOM 2083 O O . ASP A 1 270 ? -22.636 14.221 14.107 1.00 97.81 270 ASP A O 1
ATOM 2087 N N . ARG A 1 271 ? -20.889 13.514 15.313 1.00 96.81 271 ARG A N 1
ATOM 2088 C CA . ARG A 1 271 ? -19.897 13.752 14.245 1.00 96.81 271 ARG A CA 1
ATOM 2089 C C . ARG A 1 271 ? -20.109 12.866 13.022 1.00 96.81 271 ARG A C 1
ATOM 2091 O O . ARG A 1 271 ? -19.949 13.348 11.901 1.00 96.81 271 ARG A O 1
ATOM 2098 N N . MET A 1 272 ? -20.477 11.601 13.216 1.00 95.69 272 MET A N 1
ATOM 2099 C CA . MET A 1 272 ? -20.827 10.699 12.115 1.00 95.69 272 MET A CA 1
ATOM 2100 C C . MET A 1 272 ? -22.076 11.184 11.367 1.00 95.69 272 MET A C 1
ATOM 2102 O O . MET A 1 272 ? -22.075 11.191 10.137 1.00 95.69 272 MET A O 1
ATOM 2106 N N . GLU A 1 273 ? -23.104 11.661 12.077 1.00 95.62 273 GLU A N 1
ATOM 2107 C CA . GLU A 1 273 ? -24.311 12.242 11.466 1.00 95.62 273 GLU A CA 1
ATOM 2108 C C . GLU A 1 273 ? -23.995 13.501 10.639 1.00 95.62 273 GLU A C 1
ATOM 2110 O O . GLU A 1 273 ? -24.544 13.687 9.549 1.00 95.62 273 GLU A O 1
ATOM 2115 N N . ASP A 1 274 ? -23.033 14.308 11.094 1.00 94.69 274 ASP A N 1
ATOM 2116 C CA . ASP A 1 274 ? -22.518 15.484 10.383 1.00 94.69 274 ASP A CA 1
ATOM 2117 C C . ASP A 1 274 ? -21.525 15.146 9.248 1.00 94.69 274 ASP A C 1
ATOM 2119 O O . ASP A 1 274 ? -20.966 16.046 8.615 1.00 94.69 274 ASP A O 1
ATOM 2123 N N . SER A 1 275 ? -21.304 13.857 8.952 1.00 92.12 275 SER A N 1
ATOM 2124 C CA . SER A 1 275 ? -20.317 13.373 7.969 1.00 92.12 275 SER A CA 1
ATOM 2125 C C . SER A 1 275 ? -18.873 13.813 8.267 1.00 92.12 275 SER A C 1
ATOM 2127 O O . SER A 1 275 ? -18.052 13.937 7.354 1.00 92.12 275 SER A O 1
ATOM 2129 N N . ASN A 1 276 ? -18.546 14.045 9.539 1.00 94.50 276 ASN A N 1
ATOM 2130 C CA . ASN A 1 276 ? -17.217 14.431 10.004 1.00 94.50 276 ASN A CA 1
ATOM 2131 C C . ASN A 1 276 ? -16.494 13.234 10.641 1.00 94.50 276 ASN A C 1
ATOM 2133 O O . ASN A 1 276 ? -16.320 13.145 11.856 1.00 94.50 276 ASN A O 1
ATOM 2137 N N . VAL A 1 277 ? -16.107 12.281 9.788 1.00 88.69 277 VAL A N 1
ATOM 2138 C CA . VAL A 1 277 ? -15.541 10.987 10.206 1.00 88.69 277 VAL A CA 1
ATOM 2139 C C . VAL A 1 277 ? -14.219 11.146 10.961 1.00 88.69 277 VAL A C 1
ATOM 2141 O O . VAL A 1 277 ? -13.964 10.387 11.892 1.00 88.69 277 VAL A O 1
ATOM 2144 N N . ASP A 1 278 ? -13.398 12.135 10.605 1.00 88.88 278 ASP A N 1
ATOM 2145 C CA . ASP A 1 278 ? -12.112 12.371 11.271 1.00 88.88 278 ASP A CA 1
ATOM 2146 C C . ASP A 1 278 ? -12.319 12.801 12.733 1.00 88.88 278 ASP A C 1
ATOM 2148 O O . ASP A 1 278 ? -11.740 12.203 13.638 1.00 88.88 278 ASP A O 1
ATOM 2152 N N . GLU A 1 279 ? -13.219 13.759 12.989 1.00 93.44 279 GLU A N 1
ATOM 2153 C CA . GLU A 1 279 ? -13.571 14.156 14.362 1.00 93.44 279 GLU A CA 1
ATOM 2154 C C . GLU A 1 279 ? -14.279 13.022 15.124 1.00 93.44 279 GLU A C 1
ATOM 2156 O O . GLU A 1 279 ? -14.074 12.867 16.326 1.00 93.44 279 GLU A O 1
ATOM 2161 N N . ALA A 1 280 ? -15.072 12.184 14.445 1.00 93.31 280 ALA A N 1
ATOM 2162 C CA . ALA A 1 280 ? -15.673 11.006 15.074 1.00 93.31 280 ALA A CA 1
ATOM 2163 C C . ALA A 1 280 ? -14.613 10.005 15.565 1.00 93.31 280 ALA A C 1
ATOM 2165 O O . ALA A 1 280 ? -14.768 9.417 16.636 1.00 93.31 280 ALA A O 1
ATOM 2166 N N . ILE A 1 281 ? -13.525 9.819 14.809 1.00 89.81 281 ILE A N 1
ATOM 2167 C CA . ILE A 1 281 ? -12.404 8.959 15.211 1.00 89.81 281 ILE A CA 1
ATOM 2168 C C . ILE A 1 281 ? -11.706 9.527 16.453 1.00 89.81 281 ILE A C 1
ATOM 2170 O O . ILE A 1 281 ? -11.428 8.765 17.378 1.00 89.81 281 ILE A O 1
ATOM 2174 N N . GLU A 1 282 ? -11.478 10.841 16.519 1.00 91.38 282 GLU A N 1
ATOM 2175 C CA . GLU A 1 282 ? -10.883 11.483 17.702 1.00 91.38 282 GLU A CA 1
ATOM 2176 C C . GLU A 1 282 ? -11.739 11.269 18.966 1.00 91.38 282 GLU A C 1
ATOM 2178 O O . GLU A 1 282 ? -11.218 10.915 20.027 1.00 91.38 282 GLU A O 1
ATOM 2183 N N . GLU A 1 283 ? -13.064 11.401 18.854 1.00 95.50 283 GLU A N 1
ATOM 2184 C CA . GLU A 1 283 ? -13.991 11.144 19.964 1.00 95.50 283 GLU A CA 1
ATOM 2185 C C . GLU A 1 283 ? -14.009 9.656 20.374 1.00 95.50 283 GLU A C 1
ATOM 2187 O O . GLU A 1 283 ? -14.073 9.339 21.563 1.00 95.50 283 GLU A O 1
ATOM 2192 N N . LEU A 1 284 ? -13.878 8.719 19.426 1.00 91.25 284 LEU A N 1
ATOM 2193 C CA . LEU A 1 284 ? -13.741 7.284 19.724 1.00 91.25 284 LEU A CA 1
ATOM 2194 C C . LEU A 1 284 ? -12.429 6.951 20.451 1.00 91.25 284 LEU A C 1
ATOM 2196 O O . LEU A 1 284 ? -12.407 6.074 21.321 1.00 91.25 284 LEU A O 1
ATOM 2200 N N . GLU A 1 285 ? -11.331 7.628 20.112 1.00 92.88 285 GLU A N 1
ATOM 2201 C CA . GLU A 1 285 ? -10.063 7.492 20.833 1.00 92.88 285 GLU A CA 1
ATOM 2202 C C . GLU A 1 285 ? -10.182 8.009 22.268 1.00 92.88 285 GLU A C 1
ATOM 2204 O O . GLU A 1 285 ? -9.680 7.373 23.199 1.00 92.88 285 GLU A O 1
ATOM 2209 N N . GLU A 1 286 ? -10.876 9.129 22.469 1.00 92.94 286 GLU A N 1
ATOM 2210 C CA . GLU A 1 286 ? -11.138 9.666 23.802 1.00 92.94 286 GLU A CA 1
ATOM 2211 C C . GLU A 1 286 ? -12.046 8.737 24.618 1.00 92.94 286 GLU A C 1
ATOM 2213 O O . GLU A 1 286 ? -11.730 8.419 25.767 1.00 92.94 286 GLU A O 1
ATOM 2218 N N . ALA A 1 287 ? -13.110 8.202 24.009 1.00 94.19 287 ALA A N 1
ATOM 2219 C CA . ALA A 1 287 ? -13.975 7.208 24.638 1.00 94.19 287 ALA A CA 1
ATOM 2220 C C . ALA A 1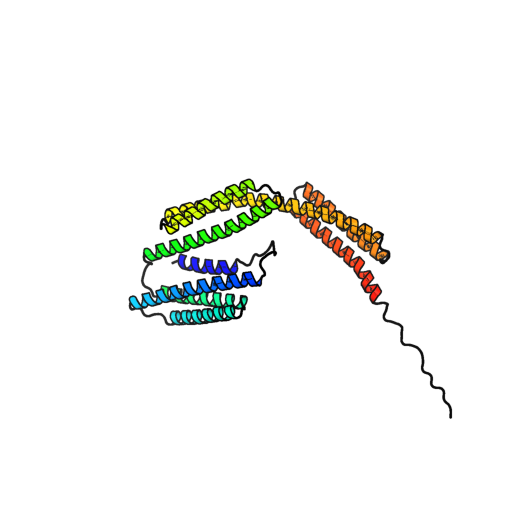 287 ? -13.175 5.995 25.133 1.00 94.19 287 ALA A C 1
ATOM 2222 O O . ALA A 1 287 ? -13.375 5.537 26.262 1.00 94.19 287 ALA A O 1
ATOM 2223 N N . LYS A 1 288 ? -12.218 5.521 24.328 1.00 94.69 288 LYS A N 1
ATOM 2224 C CA . LYS A 1 288 ? -11.339 4.408 24.691 1.00 94.69 288 LYS A CA 1
ATOM 2225 C C . LYS A 1 288 ? -10.421 4.740 25.872 1.00 94.69 288 LYS A C 1
ATOM 2227 O O . LYS A 1 288 ? -10.245 3.893 26.745 1.00 94.69 288 LYS A O 1
ATOM 2232 N N . LYS A 1 289 ? -9.866 5.955 25.955 1.00 96.12 289 LYS A N 1
ATOM 2233 C CA . LYS A 1 289 ? -9.056 6.366 27.122 1.00 96.12 289 LYS A CA 1
ATOM 2234 C C . LYS A 1 289 ? -9.865 6.309 28.417 1.00 96.12 289 LYS A C 1
ATOM 2236 O O . LYS A 1 289 ? -9.334 5.920 29.457 1.00 96.12 289 LYS A O 1
ATOM 2241 N N . TRP A 1 290 ? -11.147 6.665 28.357 1.00 97.12 290 TRP A N 1
ATOM 2242 C CA . TRP A 1 290 ? -12.050 6.560 29.501 1.00 97.12 290 TRP A CA 1
ATOM 2243 C C . TRP A 1 290 ? -12.378 5.110 29.876 1.00 97.12 290 TRP A C 1
ATOM 2245 O O . TRP A 1 290 ? -12.459 4.800 31.064 1.00 97.12 290 TRP A O 1
ATOM 2255 N N . GLU A 1 291 ? -12.500 4.203 28.903 1.00 94.19 291 GLU A N 1
ATOM 2256 C CA . GLU A 1 291 ? -12.594 2.761 29.183 1.00 94.19 291 GLU A CA 1
ATOM 2257 C C . GLU A 1 291 ? -11.333 2.250 29.905 1.00 94.19 291 GLU A C 1
ATOM 2259 O O . GLU A 1 291 ? -11.432 1.581 30.932 1.00 94.19 291 GLU A O 1
ATOM 2264 N N . GLU A 1 292 ? -10.144 2.649 29.446 1.00 95.19 292 GLU A N 1
ATOM 2265 C CA . GLU A 1 292 ? -8.870 2.296 30.089 1.00 95.19 292 GLU A CA 1
ATOM 2266 C C . GLU A 1 292 ? -8.730 2.895 31.504 1.00 95.19 292 GLU A C 1
ATOM 2268 O O . GLU A 1 292 ? -8.091 2.305 32.376 1.00 95.19 292 GLU A O 1
ATOM 2273 N N . GLU A 1 293 ? -9.309 4.072 31.761 1.00 94.75 293 GLU A N 1
ATOM 2274 C CA . GLU A 1 293 ? -9.394 4.655 33.108 1.00 94.75 293 GLU A CA 1
ATOM 2275 C C . GLU A 1 293 ? -10.321 3.839 34.021 1.00 94.75 293 GLU A C 1
ATOM 2277 O O . GLU A 1 293 ? -9.972 3.571 35.172 1.00 94.75 293 GLU A O 1
ATOM 2282 N N . SER A 1 294 ? -11.465 3.377 33.502 1.00 96.00 294 SER A N 1
ATOM 2283 C CA . SER A 1 294 ? -12.361 2.468 34.228 1.00 96.00 294 SER A CA 1
ATOM 2284 C C . SER A 1 294 ? -11.647 1.171 34.618 1.00 96.00 294 SER A C 1
ATOM 2286 O O . SER A 1 294 ? -11.701 0.751 35.777 1.00 96.00 294 SER A O 1
ATOM 2288 N N . ASP A 1 295 ? -10.917 0.564 33.682 1.00 94.50 295 ASP A N 1
ATOM 2289 C CA . ASP A 1 295 ? -10.145 -0.655 33.941 1.00 94.50 295 ASP A CA 1
ATOM 2290 C C . ASP A 1 295 ? -9.048 -0.433 34.992 1.00 94.50 295 ASP A C 1
ATOM 2292 O O . ASP A 1 295 ? -8.819 -1.291 35.851 1.00 94.50 295 ASP A O 1
ATOM 2296 N N . ARG A 1 296 ? -8.402 0.741 34.992 1.00 93.69 296 ARG A N 1
ATOM 2297 C CA . ARG A 1 296 ? -7.416 1.115 36.018 1.00 93.69 296 ARG A CA 1
ATOM 2298 C C . ARG A 1 296 ? -8.042 1.255 37.406 1.00 93.69 296 ARG A C 1
ATOM 2300 O O . ARG A 1 296 ? -7.460 0.758 38.374 1.00 93.69 296 ARG A O 1
ATOM 2307 N N . ALA A 1 297 ? -9.227 1.855 37.514 1.00 92.44 297 ALA A N 1
ATOM 2308 C CA . ALA A 1 297 ? -9.958 1.948 38.781 1.00 92.44 297 ALA A CA 1
ATOM 2309 C C . ALA A 1 297 ? -10.320 0.557 39.341 1.00 92.44 297 ALA A C 1
ATOM 2311 O O . ALA A 1 297 ? -10.179 0.302 40.539 1.00 92.44 297 ALA A O 1
ATOM 2312 N N . ILE A 1 298 ? -10.711 -0.373 38.465 1.00 91.38 298 ILE A N 1
ATOM 2313 C CA . ILE A 1 298 ? -10.979 -1.777 38.813 1.00 91.38 298 ILE A CA 1
ATOM 2314 C C . ILE A 1 298 ? -9.701 -2.489 39.280 1.00 91.38 298 ILE A C 1
ATOM 2316 O O . ILE A 1 298 ? -9.709 -3.177 40.305 1.00 91.38 298 ILE A O 1
ATOM 2320 N N . ALA A 1 299 ? -8.593 -2.325 38.553 1.00 89.56 299 ALA A N 1
ATOM 2321 C CA . ALA A 1 299 ? -7.329 -3.001 38.840 1.00 89.56 299 ALA A CA 1
ATOM 2322 C C . ALA A 1 299 ? -6.717 -2.589 40.191 1.00 89.56 299 ALA A C 1
ATOM 2324 O O . ALA A 1 299 ? -6.199 -3.444 40.912 1.00 89.56 299 ALA A O 1
ATOM 2325 N N . ALA A 1 300 ? -6.851 -1.318 40.585 1.00 85.94 300 ALA A N 1
ATOM 2326 C CA . ALA A 1 300 ? -6.322 -0.802 41.850 1.00 85.94 300 ALA A CA 1
ATOM 2327 C C . ALA A 1 300 ? -6.848 -1.558 43.094 1.00 85.94 300 ALA A C 1
ATOM 2329 O O . ALA A 1 300 ? -6.144 -1.696 44.099 1.00 85.94 300 ALA A O 1
ATOM 2330 N N . VAL A 1 301 ? -8.064 -2.116 43.033 1.00 81.06 301 VAL A N 1
ATOM 2331 C CA . VAL A 1 301 ? -8.640 -2.931 44.121 1.00 81.06 301 VAL A CA 1
ATOM 2332 C C . VAL A 1 301 ? -7.937 -4.289 44.255 1.00 81.06 301 VAL A C 1
ATOM 2334 O O . VAL A 1 301 ? -7.722 -4.775 45.372 1.00 81.06 301 VAL A O 1
ATOM 2337 N N . ASN A 1 302 ? -7.546 -4.891 43.130 1.00 69.75 302 ASN A N 1
ATOM 2338 C CA . ASN A 1 302 ? -6.893 -6.202 43.090 1.00 69.75 302 ASN A CA 1
ATOM 2339 C C . ASN A 1 302 ? -5.454 -6.142 43.627 1.00 69.75 302 ASN A C 1
ATOM 2341 O O . ASN A 1 302 ? -5.032 -7.030 44.374 1.00 69.75 302 ASN A O 1
ATOM 2345 N N . ASP A 1 303 ? -4.730 -5.059 43.341 1.00 65.19 303 ASP A N 1
ATOM 2346 C CA . ASP A 1 303 ? -3.381 -4.838 43.879 1.00 65.19 303 ASP A CA 1
ATOM 2347 C C . ASP A 1 303 ? -3.405 -4.611 45.397 1.00 65.19 303 ASP A C 1
ATOM 2349 O O . ASP A 1 303 ? -2.563 -5.129 46.138 1.00 65.19 303 ASP A O 1
ATOM 2353 N N . THR A 1 304 ? -4.436 -3.923 45.894 1.00 57.97 304 THR A N 1
ATOM 2354 C CA . THR A 1 304 ? -4.591 -3.653 47.330 1.00 57.97 304 THR A CA 1
ATOM 2355 C C . THR A 1 304 ? -4.957 -4.919 48.118 1.00 57.97 304 THR A C 1
ATOM 2357 O O . THR A 1 304 ? -4.469 -5.119 49.230 1.00 57.97 304 THR A O 1
ATOM 2360 N N . SER A 1 305 ? -5.744 -5.830 47.532 1.00 52.69 305 SER A N 1
ATOM 2361 C CA . SER A 1 305 ? -6.111 -7.112 48.159 1.00 52.69 305 SER A CA 1
ATOM 236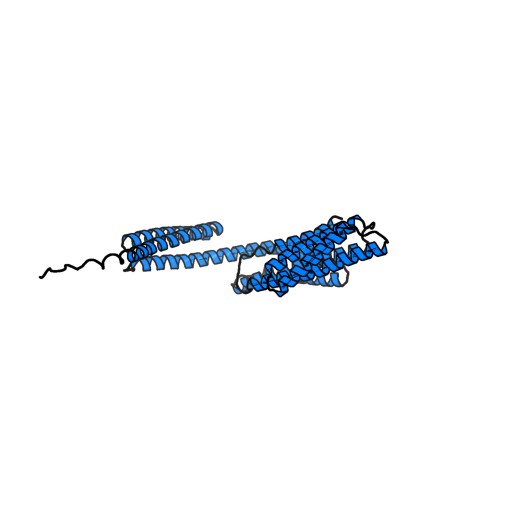2 C C . SER A 1 305 ? -4.939 -8.101 48.265 1.00 52.69 305 SER A C 1
ATOM 2364 O O . SER A 1 305 ? -4.925 -8.943 49.163 1.00 52.69 305 SER A O 1
ATOM 2366 N N . THR A 1 306 ? -3.918 -7.975 47.412 1.00 49.28 306 THR A N 1
ATOM 2367 C CA . THR A 1 306 ? -2.740 -8.863 47.424 1.00 49.28 306 THR A CA 1
ATOM 2368 C C . THR A 1 306 ? -1.676 -8.413 48.438 1.00 49.28 306 THR A C 1
ATOM 2370 O O . THR A 1 306 ? -0.933 -9.237 48.967 1.00 49.28 306 THR A O 1
ATOM 2373 N N . SER A 1 307 ? -1.635 -7.122 48.792 1.00 45.66 307 SER A N 1
ATOM 2374 C CA . SER A 1 307 ? -0.636 -6.568 49.722 1.00 45.66 307 SER A CA 1
ATOM 2375 C C . SER A 1 307 ? -0.954 -6.771 51.213 1.00 45.66 307 SER A C 1
ATOM 2377 O O . SER A 1 307 ? -0.070 -6.579 52.048 1.00 45.66 307 SER A O 1
ATOM 2379 N N . VAL A 1 308 ? -2.186 -7.140 51.583 1.00 49.44 308 VAL A N 1
ATOM 2380 C CA . VAL A 1 308 ? -2.597 -7.264 53.001 1.00 49.44 308 VAL A CA 1
ATOM 2381 C C . VAL A 1 308 ? -2.393 -8.689 53.555 1.00 49.44 308 VAL A C 1
ATOM 2383 O O . VAL A 1 308 ? -2.434 -8.894 54.764 1.00 49.44 308 VAL A O 1
ATOM 2386 N N . ALA A 1 309 ? -2.086 -9.683 52.713 1.00 45.47 309 ALA A N 1
ATOM 2387 C CA . ALA A 1 309 ? -2.001 -11.093 53.120 1.00 45.47 309 ALA A CA 1
ATOM 2388 C C . ALA A 1 309 ? -0.631 -11.567 53.666 1.00 45.47 309 ALA A C 1
ATOM 2390 O O . ALA A 1 309 ? -0.477 -12.754 53.945 1.00 45.47 309 ALA A O 1
ATOM 2391 N N . SER A 1 310 ? 0.370 -10.694 53.843 1.00 47.53 310 SER A N 1
ATOM 2392 C CA . SER A 1 310 ? 1.731 -11.102 54.257 1.00 47.53 310 SER A CA 1
ATOM 2393 C C . SER A 1 310 ? 2.247 -10.464 55.552 1.00 47.53 310 SER A C 1
ATOM 2395 O O . SER A 1 310 ? 3.450 -10.252 55.695 1.00 47.53 310 SER A O 1
ATOM 2397 N N . THR A 1 311 ? 1.371 -10.197 56.523 1.00 47.25 311 THR A N 1
ATOM 2398 C CA . THR A 1 311 ? 1.813 -9.863 57.888 1.00 47.25 311 THR A CA 1
ATOM 2399 C C . THR A 1 311 ? 0.902 -10.537 58.907 1.00 47.25 311 THR A C 1
ATOM 2401 O O . THR A 1 311 ? -0.149 -9.997 59.213 1.00 47.25 311 THR A O 1
ATOM 2404 N N . ASP A 1 312 ? 1.258 -11.752 59.339 1.00 47.38 312 ASP A N 1
ATOM 2405 C CA . ASP A 1 312 ? 1.109 -12.243 60.726 1.00 47.38 312 ASP A CA 1
ATOM 2406 C C . ASP A 1 312 ? 1.187 -13.777 60.805 1.00 47.38 312 ASP A C 1
ATOM 2408 O O . ASP A 1 312 ? 0.201 -14.457 61.048 1.00 47.38 312 ASP A O 1
ATOM 2412 N N . GLU A 1 313 ? 2.395 -14.336 60.682 1.00 42.12 313 GLU A N 1
ATOM 2413 C CA . GLU A 1 313 ? 2.742 -15.616 61.322 1.00 42.12 313 GLU A CA 1
ATOM 2414 C C . GLU A 1 313 ? 4.234 -15.626 61.694 1.00 42.12 313 GLU A C 1
ATOM 2416 O O . GLU A 1 313 ? 5.035 -16.322 61.081 1.00 42.12 313 GLU A O 1
ATOM 2421 N N . ASN A 1 314 ? 4.651 -14.831 62.691 1.00 42.34 314 ASN A N 1
ATOM 2422 C CA . ASN A 1 314 ? 5.760 -15.251 63.565 1.00 42.34 314 ASN A CA 1
ATOM 2423 C C . ASN A 1 314 ? 5.865 -14.420 64.851 1.00 42.34 314 ASN A C 1
ATOM 2425 O O . ASN A 1 314 ? 6.785 -13.632 65.063 1.00 42.34 314 ASN A O 1
ATOM 2429 N N . SER A 1 315 ? 4.931 -14.631 65.770 1.00 45.28 315 SER A N 1
ATOM 2430 C CA . SER A 1 315 ? 5.189 -14.349 67.177 1.00 45.28 315 SER A CA 1
ATOM 2431 C C . SER A 1 315 ? 4.389 -15.330 68.007 1.00 45.28 315 SER A C 1
ATOM 2433 O O . SER A 1 315 ? 3.196 -15.136 68.186 1.00 45.28 315 SER A O 1
ATOM 2435 N N . ILE A 1 316 ? 5.036 -16.406 68.466 1.00 46.41 316 ILE A N 1
ATOM 2436 C CA . ILE A 1 316 ? 4.801 -17.024 69.778 1.00 46.41 316 ILE A CA 1
ATOM 2437 C C . ILE A 1 316 ? 5.909 -18.055 70.079 1.00 46.41 316 ILE A C 1
ATOM 2439 O O . ILE A 1 316 ? 6.105 -19.034 69.369 1.00 46.41 316 ILE A O 1
ATOM 2443 N N . ARG A 1 317 ? 6.521 -17.843 71.255 1.00 41.00 317 ARG A N 1
ATOM 2444 C CA . ARG A 1 317 ? 7.200 -18.790 72.166 1.00 41.00 317 ARG A CA 1
ATOM 2445 C C . ARG A 1 317 ? 8.614 -19.299 71.850 1.00 41.00 317 ARG A C 1
ATOM 2447 O O . ARG A 1 317 ? 8.796 -20.289 71.161 1.00 41.00 317 ARG A O 1
ATOM 2454 N N . ALA A 1 318 ? 9.542 -18.860 72.707 1.00 35.66 318 ALA A N 1
ATOM 2455 C CA . ALA A 1 318 ? 10.181 -19.780 73.655 1.00 35.66 318 ALA A CA 1
ATOM 2456 C C . ALA A 1 318 ? 10.614 -19.056 74.948 1.00 35.66 318 ALA A C 1
ATOM 2458 O O . ALA A 1 318 ? 11.428 -18.138 74.926 1.00 35.66 318 ALA A O 1
ATOM 2459 N N . LYS A 1 319 ? 10.072 -19.496 76.092 1.00 47.06 319 LYS A N 1
ATOM 2460 C CA . LYS A 1 319 ? 10.662 -19.324 77.433 1.00 47.06 319 LYS A CA 1
ATOM 2461 C C . LYS A 1 319 ? 11.425 -20.617 77.746 1.00 47.06 319 LYS A C 1
ATOM 2463 O O . LYS A 1 319 ? 10.793 -21.666 77.621 1.00 47.06 319 LYS A O 1
ATOM 2468 N N . PRO A 1 320 ? 12.667 -20.590 78.256 1.00 43.00 320 PRO A N 1
ATOM 2469 C CA . PRO A 1 320 ? 13.205 -21.718 78.993 1.00 43.00 320 PRO A CA 1
ATOM 2470 C C . PRO A 1 320 ? 13.059 -21.492 80.501 1.00 43.00 320 PRO A C 1
ATOM 2472 O O . PRO A 1 320 ? 13.436 -20.462 81.060 1.00 43.00 320 PRO A O 1
ATOM 2475 N N . VAL A 1 321 ? 12.457 -22.497 81.126 1.00 50.22 321 VAL A N 1
ATOM 2476 C CA . VAL A 1 321 ? 12.382 -22.733 82.565 1.00 50.22 321 VAL A CA 1
ATOM 2477 C C . VAL A 1 321 ? 13.760 -23.184 83.053 1.00 50.22 321 VAL A C 1
ATOM 2479 O O . VAL A 1 321 ? 14.381 -24.050 82.443 1.00 50.22 321 VAL A O 1
ATOM 2482 N N . ALA A 1 322 ? 14.223 -22.599 84.156 1.00 51.53 322 ALA A N 1
ATOM 2483 C CA . ALA A 1 322 ? 15.374 -23.075 84.913 1.00 51.53 322 ALA A CA 1
ATOM 2484 C C . ALA A 1 322 ? 14.999 -24.312 85.739 1.00 51.53 322 ALA A C 1
ATOM 2486 O O . ALA A 1 322 ? 13.920 -24.338 86.334 1.00 51.53 322 ALA A O 1
ATOM 2487 N N . SER A 1 323 ? 15.896 -25.294 85.837 1.00 46.31 323 SER A N 1
ATOM 2488 C CA . SER A 1 323 ? 15.949 -26.256 86.946 1.00 46.31 323 SER A CA 1
ATOM 2489 C C . SER A 1 323 ? 17.335 -26.909 87.028 1.00 46.31 323 SER A C 1
ATOM 2491 O O . SER A 1 323 ? 17.737 -27.570 86.077 1.00 46.31 323 SER A O 1
ATOM 2493 N N . ASN A 1 324 ? 17.973 -26.671 88.182 1.00 43.59 324 ASN A N 1
ATOM 2494 C CA . ASN A 1 324 ? 19.024 -27.399 88.916 1.00 43.59 324 ASN A CA 1
ATOM 2495 C C . ASN A 1 324 ? 20.251 -27.962 88.191 1.00 43.59 324 ASN A C 1
ATOM 2497 O O . ASN A 1 324 ? 20.125 -28.984 87.487 1.00 43.59 324 ASN A O 1
#